Protein AF-0000000078821764 (afdb_homodimer)

pLDDT: mean 79.1, std 21.76, range [36.38, 98.69]

Solvent-accessible surface area (backbone atoms only — not comparable to full-atom values): 13252 Å² total; per-residue (Å²): 125,84,76,66,59,74,33,44,61,39,59,23,88,48,55,57,40,77,57,21,15,41,28,27,53,43,97,86,67,30,53,33,34,37,25,77,66,83,46,65,43,63,42,72,41,52,96,39,70,66,25,41,53,32,28,34,68,62,36,53,68,40,46,59,53,66,45,76,73,71,68,68,68,74,76,75,77,75,77,71,79,74,80,78,78,75,80,75,81,78,79,81,77,74,79,78,78,79,76,80,76,78,78,76,84,122,123,83,77,67,60,74,33,46,63,37,60,21,88,48,55,60,42,77,58,21,15,42,27,28,51,44,98,86,67,31,53,31,34,37,26,77,67,83,48,64,45,62,44,70,41,52,96,40,70,68,25,41,54,32,29,33,68,61,36,53,67,41,47,59,52,67,45,77,72,70,68,67,68,75,76,74,77,75,75,72,80,73,79,79,79,73,79,75,80,76,79,80,77,76,79,81,80,82,78,82,80,82,80,81,83,128

Sequence (212 aa):
MSEKSILGHINCPYCGTANGMRITSDKNGAPFGFCEASCDGQLRVGGKARRVDAFLKQYPHIAQAMQPKQEKPPVTVTATPVPENKPAPIPETKPAQKKAGFSLEFMSEKSILGHINCPYCGTANGMRITSDKNGAPFGFCEASCDGQLRVGGKARRVDAFLKQYPHIAQAMQPKQEKPPVTVTATPVPENKPAPIPETKPAQKKAGFSLEF

Secondary structure (DSSP, 8-state):
-----EEEEE--TTT--TT-EEEEE-TTS-EEEEETTTT--EEE-TT-HHHHHHHHHH-HHHHHHHS-------------------PPP-----------------/-------EEE--TTT--TT-EEEEE-TTS-EEEEETTTT--EEE-TT-HHHHHHHHHH-HHHHHHHS-------------------PPP-----------------

Organism: Methylobacillus flagellatus (strain ATCC 51484 / DSM 6875 / VKM B-1610 / KT) (NCBI:txid265072)

Nearest PDB structures (foldseek):
  2x5c-assembly2_B  TM=3.579E-01  e=8.920E-02  Pyrobaculum spherical virus
  6z1p-assembly1_Ay  TM=4.091E-01  e=2.531E+00  Tetrahymena thermophila SB210
  8bbf-assembly1_A  TM=3.720E-01  e=7.231E+00  Homo sapiens
  2x5c-assembly2_B  TM=3.576E-01  e=6.510E-02  Pyrobaculum spherical virus
  6z1p-assembly1_Ay  TM=4.088E-01  e=2.104E+00  Tetrahymena thermophila SB210

Radius of gyration: 49.61 Å; Cα contacts (8 Å, |Δi|>4): 277; chains: 2; bounding box: 67×211×101 Å

Foldseek 3Di:
DPPFDFLFFQQDPPPRRGSQWTWGADPVRAIKIAGPHPDRDIDDQDDDPVSSVVVCVVPVSSVVSSDPPPPPPPPPPPPDDDPPPDPDPDPPDPPDDPPDPPPPDD/DPPFDFLFFQQDPPPRRGSQWTWGADPVRAIKIAGPHPDRDIDDQDDDPVSSVVVCVVPVSSVVSSDPPPPPPPPPPPPDDDPPPDPDPDPDPPDDDPPDDDPPDD

Structure (mmCIF, N/CA/C/O backbone):
data_AF-0000000078821764-model_v1
#
loop_
_entity.id
_entity.type
_entity.pdbx_description
1 polymer 'Uncharacterized protein'
#
loop_
_atom_site.group_PDB
_atom_site.id
_atom_site.type_symbol
_atom_site.label_atom_id
_atom_site.label_alt_id
_atom_site.label_comp_id
_atom_site.label_asym_id
_atom_site.label_entity_id
_atom_site.label_seq_id
_atom_site.pdbx_PDB_ins_code
_atom_site.Cartn_x
_atom_site.Cartn_y
_atom_site.Cartn_z
_atom_site.occupancy
_atom_site.B_iso_or_equiv
_atom_site.auth_seq_id
_atom_site.auth_comp_id
_atom_site.auth_asym_id
_atom_site.auth_atom_id
_atom_site.pdbx_PDB_model_num
ATOM 1 N N . MET A 1 1 ? -7.457 -13.922 -22.531 1 36.38 1 MET A N 1
ATOM 2 C CA . MET A 1 1 ? -6.867 -13.055 -21.516 1 36.38 1 MET A CA 1
ATOM 3 C C . MET A 1 1 ? -6.16 -13.883 -20.438 1 36.38 1 MET A C 1
ATOM 5 O O . MET A 1 1 ? -6.738 -14.812 -19.891 1 36.38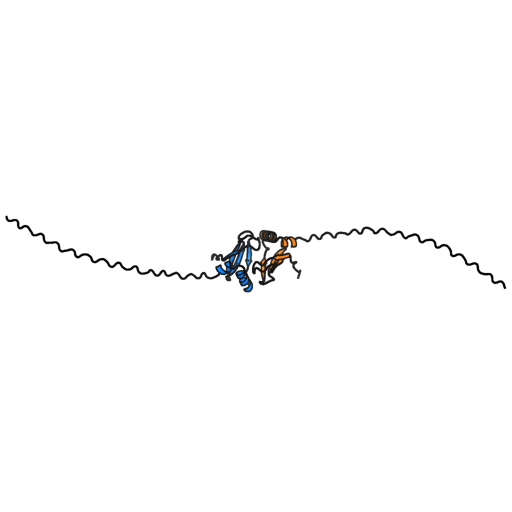 1 MET A O 1
ATOM 9 N N . SER A 1 2 ? -4.945 -14.305 -20.609 1 41.59 2 SER A N 1
ATOM 10 C CA . SER A 1 2 ? -4.25 -15.203 -19.703 1 41.59 2 SER A CA 1
ATOM 11 C C . SER A 1 2 ? -4.598 -14.891 -18.25 1 41.59 2 SER A C 1
ATOM 13 O O . SER A 1 2 ? -4.469 -13.75 -17.797 1 41.59 2 SER A O 1
ATOM 15 N N . GLU A 1 3 ? -5.621 -15.492 -17.656 1 52.53 3 GLU A N 1
ATOM 16 C CA . GLU A 1 3 ? -6.078 -15.383 -16.281 1 52.53 3 GLU A CA 1
ATOM 17 C C . GLU A 1 3 ? -4.902 -15.242 -15.32 1 52.53 3 GLU A C 1
ATOM 19 O O . GLU A 1 3 ? -4.023 -16.109 -15.273 1 52.53 3 GLU A O 1
ATOM 24 N N . LYS A 1 4 ? -4.336 -14 -15.195 1 65.69 4 LYS A N 1
ATOM 25 C CA . LYS A 1 4 ? -3.215 -13.812 -14.289 1 65.69 4 LYS A CA 1
ATOM 26 C C . LYS A 1 4 ? -3.422 -14.586 -12.992 1 65.69 4 LYS A C 1
ATOM 28 O O . LYS A 1 4 ? -4.488 -14.508 -12.375 1 65.69 4 LYS A O 1
ATOM 33 N N . SER A 1 5 ? -2.695 -15.656 -12.75 1 86.12 5 SER A N 1
ATOM 34 C CA . SER A 1 5 ? -2.773 -16.469 -11.547 1 86.12 5 SER A CA 1
ATOM 35 C C . SER A 1 5 ? -2.697 -15.625 -10.281 1 86.12 5 SER A C 1
ATOM 37 O O . SER A 1 5 ? -1.841 -14.742 -10.172 1 86.12 5 SER A O 1
ATOM 39 N N . ILE A 1 6 ? -3.752 -15.828 -9.469 1 94.38 6 ILE A N 1
ATOM 40 C CA . ILE A 1 6 ? -3.795 -15.156 -8.18 1 94.38 6 ILE A CA 1
ATOM 41 C C . ILE A 1 6 ? -2.73 -15.742 -7.25 1 94.38 6 ILE A C 1
ATOM 43 O O . ILE A 1 6 ? -2.686 -16.953 -7.039 1 94.38 6 ILE A O 1
ATOM 47 N N . LEU A 1 7 ? -1.891 -14.867 -6.781 1 96.81 7 LEU A N 1
ATOM 48 C CA . LEU A 1 7 ? -0.81 -15.266 -5.887 1 96.81 7 LEU A CA 1
ATOM 49 C C . LEU A 1 7 ? -1.274 -15.258 -4.434 1 96.81 7 LEU A C 1
ATOM 51 O O . LEU A 1 7 ? -0.658 -15.891 -3.576 1 96.81 7 LEU A O 1
ATOM 55 N N . GLY A 1 8 ? -2.348 -14.523 -4.098 1 97.56 8 GLY A N 1
ATOM 56 C CA . GLY A 1 8 ? -2.877 -14.398 -2.752 1 97.56 8 GLY A CA 1
ATOM 57 C C . GLY A 1 8 ? -3.533 -13.055 -2.494 1 97.56 8 GLY A C 1
ATOM 58 O O . GLY A 1 8 ? -3.84 -12.312 -3.436 1 97.56 8 GLY A O 1
ATOM 59 N N . HIS A 1 9 ? -3.838 -12.875 -1.2 1 98.31 9 HIS A N 1
ATOM 60 C CA . HIS A 1 9 ? -4.465 -11.625 -0.769 1 98.31 9 HIS A CA 1
ATOM 61 C C . HIS A 1 9 ? -3.725 -11.023 0.417 1 98.31 9 HIS A C 1
ATOM 63 O O . HIS A 1 9 ? -3.117 -11.742 1.212 1 98.31 9 HIS A O 1
ATOM 69 N N . ILE A 1 10 ? -3.777 -9.742 0.466 1 98.38 10 ILE A N 1
ATOM 70 C CA . ILE A 1 10 ? -3.295 -9.023 1.642 1 98.38 10 ILE A CA 1
ATOM 71 C C . ILE A 1 10 ? -4.344 -8.008 2.092 1 98.38 10 ILE A C 1
ATOM 73 O O . ILE A 1 10 ? -5.309 -7.738 1.368 1 98.38 10 ILE A O 1
ATOM 77 N N . ASN A 1 11 ? -4.168 -7.531 3.289 1 98.25 11 ASN A N 1
ATOM 78 C CA . ASN A 1 11 ? -4.992 -6.398 3.697 1 98.25 11 ASN A CA 1
ATOM 79 C C . ASN A 1 11 ? -4.742 -5.18 2.814 1 98.25 11 ASN A C 1
ATOM 81 O O . ASN A 1 11 ? -3.598 -4.875 2.475 1 98.25 11 ASN A O 1
ATOM 85 N N . CYS A 1 12 ? -5.785 -4.504 2.436 1 98.69 12 CYS A N 1
ATOM 86 C CA . CYS A 1 12 ? -5.633 -3.346 1.565 1 98.69 12 CYS A CA 1
ATOM 87 C C . CYS A 1 12 ? -5.02 -2.174 2.32 1 98.69 12 CYS A C 1
ATOM 89 O O . CYS A 1 12 ? -5.598 -1.686 3.295 1 98.69 12 CYS A O 1
ATOM 91 N N . PRO A 1 13 ? -3.91 -1.688 1.854 1 98.19 13 PRO A N 1
ATOM 92 C CA . PRO A 1 13 ? -3.273 -0.59 2.584 1 98.19 13 PRO A CA 1
ATOM 93 C C . PRO A 1 13 ? -3.992 0.743 2.391 1 98.19 13 PRO A C 1
ATOM 95 O O . PRO A 1 13 ? -3.682 1.722 3.074 1 98.19 13 PRO A O 1
ATOM 98 N N . TYR A 1 14 ? -4.957 0.804 1.493 1 98.19 14 TYR A N 1
ATOM 99 C CA . TYR A 1 14 ? -5.711 2.027 1.236 1 98.19 14 TYR A CA 1
ATOM 100 C C . TYR A 1 14 ? -6.93 2.117 2.145 1 98.19 14 TYR A C 1
ATOM 102 O O . TYR A 1 14 ? -7.109 3.107 2.859 1 98.19 14 TYR A O 1
ATOM 110 N N . CYS A 1 15 ? -7.723 1.039 2.176 1 98 15 CYS A N 1
ATOM 111 C CA . CYS A 1 15 ? -9.016 1.133 2.834 1 98 15 CYS A CA 1
ATOM 112 C C . CYS A 1 15 ? -9.062 0.256 4.082 1 98 15 CYS A C 1
ATOM 114 O O . CYS A 1 15 ? -10.039 0.292 4.836 1 98 15 CYS A O 1
ATOM 116 N N . GLY A 1 16 ? -8.047 -0.543 4.289 1 97.44 16 GLY A N 1
ATOM 117 C CA . GLY A 1 16 ? -7.957 -1.31 5.523 1 97.44 16 GLY A CA 1
ATOM 118 C C . GLY A 1 16 ? -8.727 -2.613 5.477 1 97.44 16 GLY A C 1
ATOM 119 O O . GLY A 1 16 ? -8.688 -3.398 6.426 1 97.44 16 GLY A O 1
ATOM 120 N N . THR A 1 17 ? -9.438 -2.938 4.348 1 97.75 17 THR A N 1
ATOM 121 C CA . THR A 1 17 ? -10.227 -4.16 4.266 1 97.75 17 THR A CA 1
ATOM 122 C C . THR A 1 17 ? -9.328 -5.391 4.34 1 97.75 17 THR A C 1
ATOM 124 O O . THR A 1 17 ? -8.367 -5.512 3.58 1 97.75 17 THR A O 1
ATOM 127 N N . ALA A 1 18 ? -9.703 -6.309 5.238 1 97.62 18 ALA A N 1
ATOM 128 C CA . ALA A 1 18 ? -8.969 -7.559 5.398 1 97.62 18 ALA A CA 1
ATOM 129 C C . ALA A 1 18 ? -9.047 -8.406 4.133 1 97.62 18 ALA A C 1
ATOM 131 O O . ALA A 1 18 ? -10.133 -8.617 3.586 1 97.62 18 ALA A O 1
ATOM 132 N N . ASN A 1 19 ? -7.844 -8.789 3.658 1 97.69 19 ASN A N 1
ATOM 133 C CA . ASN A 1 19 ? -7.727 -9.617 2.461 1 97.69 19 ASN A CA 1
ATOM 134 C C . ASN A 1 19 ? -8.438 -8.977 1.271 1 97.69 19 ASN A C 1
ATOM 136 O O . ASN A 1 19 ? -8.898 -9.688 0.371 1 97.69 19 ASN A O 1
ATOM 140 N N . GLY A 1 20 ? -8.5 -7.699 1.263 1 98 20 GLY A N 1
ATOM 141 C CA . GLY A 1 20 ? -9.242 -6.992 0.234 1 98 20 GLY A CA 1
ATOM 142 C C . GLY A 1 20 ? -8.453 -6.773 -1.039 1 98 20 GLY A C 1
ATOM 143 O O . GLY A 1 20 ? -9.023 -6.488 -2.094 1 98 20 GLY A O 1
ATOM 144 N N . MET A 1 21 ? -7.113 -6.887 -0.963 1 98.38 21 MET A N 1
ATOM 145 C CA . MET A 1 21 ? -6.254 -6.664 -2.125 1 98.38 21 MET A CA 1
ATOM 146 C C . MET A 1 21 ? -5.77 -7.984 -2.707 1 98.38 21 MET A C 1
ATOM 148 O O . MET A 1 21 ? -5.09 -8.758 -2.029 1 98.38 21 MET A O 1
ATOM 152 N N . ARG A 1 22 ? -6.145 -8.18 -3.943 1 98.38 22 ARG A N 1
ATOM 153 C CA . ARG A 1 22 ? -5.664 -9.336 -4.691 1 98.38 22 ARG A CA 1
ATOM 154 C C . ARG A 1 22 ? -4.27 -9.086 -5.254 1 98.38 22 ARG A C 1
ATOM 156 O O . ARG A 1 22 ? -4 -8.016 -5.809 1 98.38 22 ARG A O 1
ATOM 163 N N . ILE A 1 23 ? -3.389 -10.07 -5.016 1 98.44 23 ILE A N 1
ATOM 164 C CA . ILE A 1 23 ? -2.037 -9.984 -5.559 1 98.44 23 ILE A CA 1
ATOM 165 C C . ILE A 1 23 ? -1.901 -10.914 -6.762 1 98.44 23 ILE A C 1
ATOM 167 O O . ILE A 1 23 ? -2.236 -12.102 -6.676 1 98.44 23 ILE A O 1
ATOM 171 N N . THR A 1 24 ? -1.493 -10.391 -7.859 1 97.69 24 THR A N 1
ATOM 172 C CA . THR A 1 24 ? -1.154 -11.141 -9.062 1 97.69 24 THR A CA 1
ATOM 173 C C . THR A 1 24 ? 0.261 -10.805 -9.523 1 97.69 24 THR A C 1
ATOM 175 O O . THR A 1 24 ? 0.97 -10.039 -8.875 1 97.69 24 THR A O 1
ATOM 178 N N . SER A 1 25 ? 0.68 -11.406 -10.656 1 96.06 25 SER A N 1
ATOM 179 C CA . SER A 1 25 ? 1.938 -11.039 -11.289 1 96.06 25 SER A CA 1
ATOM 180 C C . SER A 1 25 ? 1.716 -10.016 -12.398 1 96.06 25 SER A C 1
ATOM 182 O O . SER A 1 25 ? 0.772 -10.133 -13.188 1 96.06 25 SER A O 1
ATOM 184 N N . ASP A 1 26 ? 2.57 -9.047 -12.438 1 94.19 26 ASP A N 1
ATOM 185 C CA . ASP A 1 26 ? 2.516 -8.133 -13.578 1 94.19 26 ASP A CA 1
ATOM 186 C C . ASP A 1 26 ? 3.244 -8.719 -14.781 1 94.19 26 ASP A C 1
ATOM 188 O O . ASP A 1 26 ? 3.635 -9.891 -14.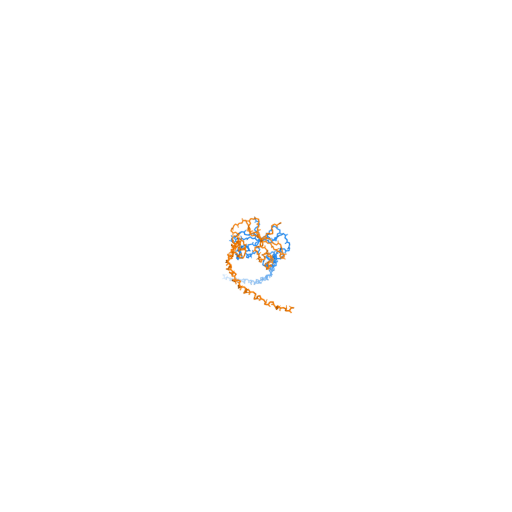766 1 94.19 26 ASP A O 1
ATOM 192 N N . LYS A 1 27 ? 3.365 -8.016 -15.805 1 92.44 27 LYS A N 1
ATOM 193 C CA . LYS A 1 27 ? 3.936 -8.508 -17.062 1 92.44 27 LYS A CA 1
ATOM 194 C C . LYS A 1 27 ? 5.395 -8.914 -16.875 1 92.44 27 LYS A C 1
ATOM 196 O O . LYS A 1 27 ? 5.918 -9.719 -17.641 1 92.44 27 LYS A O 1
ATOM 201 N N . ASN A 1 28 ? 6.062 -8.297 -15.883 1 92.81 28 ASN A N 1
ATOM 202 C CA . ASN A 1 28 ? 7.469 -8.578 -15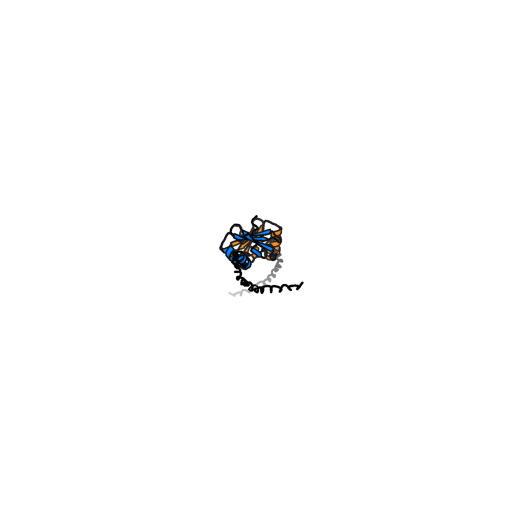.633 1 92.81 28 ASN A CA 1
ATOM 203 C C . ASN A 1 28 ? 7.648 -9.672 -14.578 1 92.81 28 ASN A C 1
ATOM 205 O O . ASN A 1 28 ? 8.766 -9.961 -14.164 1 92.81 28 ASN A O 1
ATOM 209 N N . GLY A 1 29 ? 6.531 -10.219 -14.016 1 92.81 29 GLY A N 1
ATOM 210 C CA . GLY A 1 29 ? 6.594 -11.273 -13.023 1 92.81 29 GLY A CA 1
ATOM 211 C C . GLY A 1 29 ? 6.617 -10.758 -11.602 1 92.81 29 GLY A C 1
ATOM 212 O O . GLY A 1 29 ? 6.699 -11.539 -10.648 1 92.81 29 GLY A O 1
ATOM 213 N N . ALA A 1 30 ? 6.547 -9.453 -11.523 1 96.38 30 ALA A N 1
ATOM 214 C CA . ALA A 1 30 ? 6.562 -8.859 -10.188 1 96.38 30 ALA A CA 1
ATOM 215 C C . ALA A 1 30 ? 5.152 -8.805 -9.602 1 96.38 30 ALA A C 1
ATOM 217 O O . ALA A 1 30 ? 4.168 -8.75 -10.336 1 96.38 30 ALA A O 1
ATOM 218 N N . PRO A 1 31 ? 5.066 -8.789 -8.32 1 97.62 31 PRO A N 1
ATOM 219 C CA . PRO A 1 31 ? 3.738 -8.695 -7.707 1 97.62 31 PRO A CA 1
ATOM 220 C C . PRO A 1 31 ? 3.037 -7.375 -8.016 1 97.62 31 PRO A C 1
ATOM 222 O O . PRO A 1 31 ? 3.689 -6.332 -8.102 1 97.62 31 PRO A O 1
ATOM 225 N N . PHE A 1 32 ? 1.723 -7.457 -8.164 1 98.12 32 PHE A N 1
ATOM 226 C CA . PHE A 1 32 ? 0.831 -6.324 -8.391 1 98.12 32 PHE A CA 1
ATOM 227 C C . PHE A 1 32 ? -0.458 -6.484 -7.59 1 98.12 32 PHE A C 1
ATOM 229 O O . PHE A 1 32 ? -1.099 -7.535 -7.637 1 98.12 32 PHE A O 1
ATOM 236 N N . GLY A 1 33 ? -0.738 -5.441 -6.852 1 98.44 33 GLY A N 1
ATOM 237 C CA . GLY A 1 33 ? -1.939 -5.492 -6.031 1 98.44 33 GLY A CA 1
ATOM 238 C C . GLY A 1 33 ? -3.074 -4.652 -6.586 1 98.44 33 GLY A C 1
ATOM 239 O O . GLY A 1 33 ? -2.844 -3.562 -7.117 1 98.44 33 GLY A O 1
ATOM 240 N N . PHE A 1 34 ? -4.312 -5.23 -6.391 1 98.38 34 PHE A N 1
ATOM 241 C CA . PHE A 1 34 ? -5.531 -4.508 -6.738 1 98.38 34 PHE A CA 1
ATOM 242 C C . PHE A 1 34 ? -6.625 -4.766 -5.711 1 98.38 34 PHE A C 1
ATOM 244 O O . PHE A 1 34 ? -6.945 -5.918 -5.414 1 98.38 34 PHE A O 1
ATOM 251 N N . CYS A 1 35 ? -7.113 -3.689 -5.215 1 98.31 35 CYS A N 1
ATOM 252 C CA . CYS A 1 35 ? -8.188 -3.855 -4.246 1 98.31 35 CYS A CA 1
ATOM 253 C C . CYS A 1 35 ? -9.508 -4.16 -4.941 1 98.31 35 CYS A C 1
ATOM 255 O O . CYS A 1 35 ? -10.047 -3.316 -5.656 1 98.31 35 CYS A O 1
ATOM 257 N N . GLU A 1 36 ? -10.039 -5.246 -4.688 1 95.5 36 GLU A N 1
ATOM 258 C CA . GLU A 1 36 ? -11.305 -5.68 -5.27 1 95.5 36 GLU A CA 1
ATOM 259 C C . GLU A 1 36 ? -12.461 -5.449 -4.301 1 95.5 36 GLU A C 1
ATOM 261 O O . GLU A 1 36 ? -13.633 -5.562 -4.68 1 95.5 36 GLU A O 1
ATOM 266 N N . ALA A 1 37 ? -12.102 -5.051 -3.15 1 93.44 37 ALA A N 1
ATOM 267 C CA . ALA A 1 37 ? -13.102 -5 -2.09 1 93.44 37 ALA A CA 1
ATOM 268 C C . ALA A 1 37 ? -13.859 -3.676 -2.111 1 93.44 37 ALA A C 1
ATOM 270 O O . ALA A 1 37 ? -15.086 -3.654 -2.064 1 93.44 37 ALA A O 1
ATOM 271 N N . SER A 1 38 ? -13.086 -2.543 -2.166 1 92.81 38 SER A N 1
ATOM 272 C CA . SER A 1 38 ? -13.852 -1.343 -1.854 1 92.81 38 SER A CA 1
ATOM 273 C C . SER A 1 38 ? -13.32 -0.132 -2.611 1 92.81 38 SER A C 1
ATOM 275 O O . SER A 1 38 ? -14.078 0.776 -2.955 1 92.81 38 SER A O 1
ATOM 277 N N . CYS A 1 39 ? -11.984 -0.141 -2.945 1 97 39 CYS A N 1
ATOM 278 C CA . CYS A 1 39 ? -11.469 1.195 -3.232 1 97 39 CYS A CA 1
ATOM 279 C C . CYS A 1 39 ? -10.672 1.208 -4.531 1 97 39 CYS A C 1
ATOM 281 O O . CYS A 1 39 ? -10.141 2.244 -4.926 1 97 39 CYS A O 1
ATOM 283 N N . ASP A 1 40 ? -10.461 0.149 -5.16 1 96.38 40 ASP A N 1
ATOM 284 C CA . ASP A 1 40 ? -9.781 0.006 -6.445 1 96.38 40 ASP A CA 1
ATOM 285 C C . ASP A 1 40 ? -8.32 0.427 -6.348 1 96.38 40 ASP A C 1
ATOM 287 O O . ASP A 1 40 ? -7.719 0.845 -7.34 1 96.38 40 ASP A O 1
ATOM 291 N N . GLY A 1 41 ? -7.789 0.463 -5.152 1 97.62 41 GLY A N 1
ATOM 292 C CA . GLY A 1 41 ? -6.383 0.803 -5 1 97.62 41 GLY A CA 1
ATOM 293 C C . GLY A 1 41 ? -5.457 -0.149 -5.734 1 97.62 41 GLY A C 1
ATOM 294 O O . GLY A 1 41 ? -5.738 -1.345 -5.832 1 97.62 41 GLY A O 1
ATOM 295 N N . GLN A 1 42 ? -4.344 0.459 -6.246 1 98 42 GLN A N 1
ATOM 296 C CA . GLN A 1 42 ? -3.332 -0.333 -6.938 1 98 42 GLN A CA 1
ATOM 297 C C . GLN A 1 42 ? -1.988 -0.252 -6.219 1 98 42 GLN A C 1
ATOM 299 O O . GLN A 1 42 ? -1.546 0.833 -5.836 1 98 42 GLN A O 1
ATOM 304 N N . LEU A 1 43 ? -1.354 -1.4 -5.988 1 98.25 43 LEU A N 1
ATOM 305 C CA . LEU A 1 43 ? -0.03 -1.511 -5.387 1 98.25 43 LEU A CA 1
ATOM 306 C C . LEU A 1 43 ? 0.983 -2.045 -6.395 1 98.25 43 LEU A C 1
ATOM 308 O O . LEU A 1 43 ? 1.044 -3.254 -6.637 1 98.25 43 LEU A O 1
ATOM 312 N N . ARG A 1 44 ? 1.768 -1.14 -6.934 1 97.69 44 ARG A N 1
ATOM 313 C CA . ARG A 1 44 ? 2.812 -1.518 -7.879 1 97.69 44 ARG A CA 1
ATOM 314 C C . ARG A 1 44 ? 4.113 -1.842 -7.156 1 97.69 44 ARG A C 1
ATOM 316 O O . ARG A 1 44 ? 4.789 -0.944 -6.648 1 97.69 44 ARG A O 1
ATOM 323 N N . VAL A 1 45 ? 4.406 -3.055 -7.172 1 98.19 45 VAL A N 1
ATOM 324 C CA . VAL A 1 45 ? 5.535 -3.52 -6.375 1 98.19 45 VAL A CA 1
ATOM 325 C C . VAL A 1 45 ? 6.797 -3.551 -7.238 1 98.19 45 VAL A C 1
ATOM 327 O O . VAL A 1 45 ? 7.887 -3.227 -6.762 1 98.19 45 VAL A O 1
ATOM 330 N N . GLY A 1 46 ? 6.602 -3.762 -8.477 1 96.75 46 GLY A N 1
ATOM 331 C CA . GLY A 1 46 ? 7.715 -3.918 -9.398 1 96.75 46 GLY A CA 1
ATOM 332 C C . GLY A 1 46 ? 8.492 -2.635 -9.609 1 96.75 46 GLY A C 1
ATOM 333 O O . GLY A 1 46 ? 8.172 -1.599 -9.023 1 96.75 46 GLY A O 1
ATOM 334 N N . GLY A 1 47 ? 9.656 -2.773 -10.422 1 94.44 47 GLY A N 1
ATOM 335 C CA . GLY A 1 47 ? 10.477 -1.625 -10.773 1 94.44 47 GLY A CA 1
ATOM 336 C C . GLY A 1 47 ? 11.789 -1.575 -10.023 1 94.44 47 GLY A C 1
ATOM 337 O O . GLY A 1 47 ? 12.781 -1.054 -10.539 1 94.44 47 GLY A O 1
ATOM 338 N N . LYS A 1 48 ? 11.773 -2.059 -8.836 1 95.75 48 LYS A N 1
ATOM 339 C CA . LYS A 1 48 ? 13 -2.143 -8.047 1 95.75 48 LYS A CA 1
ATOM 340 C C . LYS A 1 48 ? 13.141 -3.512 -7.391 1 95.75 48 LYS A C 1
ATOM 342 O O . LYS A 1 48 ? 12.281 -3.918 -6.605 1 95.75 48 LYS A O 1
ATOM 347 N N . ALA A 1 49 ? 14.242 -4.141 -7.637 1 95.56 49 ALA A N 1
ATOM 348 C CA . ALA A 1 49 ? 14.453 -5.496 -7.137 1 95.56 49 ALA A CA 1
ATOM 349 C C . ALA A 1 49 ? 14.375 -5.535 -5.613 1 95.56 49 ALA A C 1
ATOM 351 O O . ALA A 1 49 ? 13.773 -6.445 -5.039 1 95.56 49 ALA A O 1
ATOM 352 N N . ARG A 1 50 ? 14.977 -4.5 -5.027 1 96.38 50 ARG A N 1
ATOM 353 C CA . ARG A 1 50 ? 14.992 -4.465 -3.568 1 96.38 50 ARG A CA 1
ATOM 354 C C . ARG A 1 50 ? 13.57 -4.375 -3.01 1 96.38 50 ARG A C 1
ATOM 356 O O . ARG A 1 50 ? 13.281 -4.93 -1.947 1 96.38 50 ARG A O 1
ATOM 363 N N . ARG A 1 51 ? 12.703 -3.707 -3.625 1 97.81 51 ARG A N 1
ATOM 364 C CA . ARG A 1 51 ? 11.312 -3.578 -3.199 1 97.81 51 ARG A CA 1
ATOM 365 C C . ARG A 1 51 ? 10.555 -4.891 -3.381 1 97.81 51 ARG A C 1
ATOM 367 O O . ARG A 1 51 ? 9.797 -5.305 -2.504 1 97.81 51 ARG A O 1
ATOM 374 N N . VAL A 1 52 ? 10.797 -5.531 -4.496 1 97.94 52 VAL A N 1
ATOM 375 C CA . VAL A 1 52 ? 10.164 -6.824 -4.746 1 97.94 52 VAL A CA 1
ATOM 376 C C . VAL A 1 52 ? 10.602 -7.824 -3.678 1 97.94 52 VAL A C 1
ATOM 378 O O . VAL A 1 52 ? 9.766 -8.508 -3.078 1 97.94 52 VAL A O 1
ATOM 381 N N . ASP A 1 53 ? 11.883 -7.816 -3.387 1 97.38 53 ASP A N 1
ATOM 382 C CA . ASP A 1 53 ? 12.422 -8.727 -2.379 1 97.38 53 ASP A CA 1
ATOM 383 C C . ASP A 1 53 ? 11.812 -8.445 -1.007 1 97.38 53 ASP A C 1
ATOM 385 O O . ASP A 1 53 ? 11.398 -9.375 -0.307 1 97.38 53 ASP A O 1
ATOM 389 N N . ALA A 1 54 ? 11.758 -7.281 -0.659 1 98.19 54 ALA A N 1
ATOM 390 C CA . ALA A 1 54 ? 11.219 -6.883 0.637 1 98.19 54 ALA A CA 1
ATOM 391 C C . ALA A 1 54 ? 9.734 -7.238 0.743 1 98.19 54 ALA A C 1
ATOM 393 O O . ALA A 1 54 ? 9.273 -7.695 1.791 1 98.19 54 ALA A O 1
ATOM 394 N N . PHE A 1 55 ? 9.039 -7.043 -0.355 1 98.62 55 PHE A N 1
ATOM 395 C CA . PHE A 1 55 ? 7.617 -7.375 -0.395 1 98.62 55 PHE A CA 1
ATOM 396 C C . PHE A 1 55 ? 7.402 -8.867 -0.167 1 98.62 55 PHE A C 1
ATOM 398 O O . PHE A 1 55 ? 6.555 -9.258 0.636 1 98.62 55 PHE A O 1
ATOM 405 N N . LEU A 1 56 ? 8.141 -9.641 -0.791 1 98.25 56 LEU A N 1
ATOM 406 C CA . LEU A 1 56 ? 8 -11.086 -0.683 1 98.25 56 LEU A CA 1
ATOM 407 C C . LEU A 1 56 ? 8.445 -11.578 0.694 1 98.25 56 LEU A C 1
ATOM 409 O O . LEU A 1 56 ? 7.914 -12.57 1.204 1 98.25 56 LEU A O 1
ATOM 413 N N . LYS A 1 57 ? 9.375 -10.883 1.329 1 98.06 57 LYS A N 1
ATOM 414 C CA . LYS A 1 57 ? 9.758 -11.195 2.703 1 98.06 57 LYS A CA 1
ATOM 415 C C . LYS A 1 57 ? 8.625 -10.859 3.674 1 98.06 57 LYS A C 1
ATOM 417 O O . LYS A 1 57 ? 8.391 -11.586 4.637 1 98.06 57 LYS A O 1
ATOM 422 N N . GLN A 1 58 ? 7.934 -9.812 3.395 1 97.81 58 GLN A N 1
ATOM 423 C CA . GLN A 1 58 ? 6.828 -9.375 4.238 1 97.81 58 GLN A CA 1
ATOM 424 C C . GLN A 1 58 ? 5.625 -10.305 4.094 1 97.81 58 GLN A C 1
ATOM 426 O O . GLN A 1 58 ? 4.859 -10.492 5.043 1 97.81 58 GLN A O 1
ATOM 431 N N . TYR A 1 59 ? 5.449 -10.805 2.914 1 98.12 59 TYR A N 1
ATOM 432 C CA . TYR A 1 59 ? 4.293 -11.641 2.607 1 98.12 59 TYR A CA 1
ATOM 433 C C . TYR A 1 59 ? 4.734 -13.008 2.096 1 98.12 59 TYR A C 1
ATOM 435 O O . TYR A 1 59 ? 4.598 -13.305 0.907 1 98.12 59 TYR A O 1
ATOM 443 N N . PRO A 1 60 ? 5.125 -13.898 2.99 1 97.75 60 PRO A N 1
ATOM 444 C CA . PRO A 1 60 ? 5.707 -15.18 2.576 1 97.75 60 PRO A CA 1
ATOM 445 C C . PRO A 1 60 ? 4.723 -16.047 1.789 1 97.75 60 PRO A C 1
ATOM 447 O O . PRO A 1 60 ? 5.137 -16.844 0.939 1 97.75 60 PRO A O 1
ATOM 450 N N . HIS A 1 61 ? 3.396 -15.875 2.07 1 97.25 61 HIS A N 1
ATOM 451 C CA . HIS A 1 61 ? 2.422 -16.688 1.346 1 97.25 61 HIS A CA 1
ATOM 452 C C . HIS A 1 61 ? 2.375 -16.297 -0.129 1 97.25 61 HIS A C 1
ATOM 454 O O . HIS A 1 61 ? 2.066 -17.125 -0.983 1 97.25 61 HIS A O 1
ATOM 460 N N . ILE A 1 62 ? 2.713 -15.086 -0.506 1 97.62 62 ILE A N 1
ATOM 461 C CA . ILE A 1 62 ? 2.809 -14.656 -1.896 1 97.62 62 ILE A CA 1
ATOM 462 C C . ILE A 1 62 ? 4.066 -15.25 -2.533 1 97.62 62 ILE A C 1
ATOM 464 O O . ILE A 1 62 ? 4.023 -15.734 -3.668 1 97.62 62 ILE A O 1
ATOM 468 N N . ALA A 1 63 ? 5.191 -15.203 -1.802 1 97.06 63 ALA A N 1
ATOM 469 C CA . ALA A 1 63 ? 6.453 -15.766 -2.283 1 97.06 63 ALA A CA 1
ATOM 470 C C . ALA A 1 63 ? 6.297 -17.234 -2.637 1 97.06 63 ALA A C 1
ATOM 472 O O . ALA A 1 63 ? 6.793 -17.688 -3.67 1 97.06 63 ALA A O 1
ATOM 473 N N . GLN A 1 64 ? 5.586 -17.938 -1.777 1 95.25 64 GLN A N 1
ATOM 474 C CA . GLN A 1 64 ? 5.363 -19.359 -1.974 1 95.25 64 GLN A CA 1
ATOM 475 C C . GLN A 1 64 ? 4.547 -19.625 -3.236 1 95.25 64 GLN A C 1
ATOM 477 O O . GLN A 1 64 ? 4.84 -20.562 -3.99 1 95.25 64 GLN A O 1
ATOM 482 N N . ALA A 1 65 ? 3.605 -18.781 -3.494 1 94.56 65 ALA A N 1
ATOM 483 C CA . ALA A 1 65 ? 2.723 -18.953 -4.645 1 94.56 65 ALA A CA 1
ATOM 484 C C . ALA A 1 65 ? 3.461 -18.656 -5.949 1 94.56 65 ALA A C 1
ATOM 486 O O . ALA A 1 65 ? 3.041 -19.109 -7.02 1 94.56 65 ALA A O 1
ATOM 487 N N . MET A 1 66 ? 4.48 -17.938 -5.883 1 93 66 MET A N 1
ATOM 488 C CA . MET A 1 66 ? 5.227 -17.547 -7.074 1 93 66 MET A CA 1
ATOM 489 C C . MET A 1 66 ? 6.199 -18.656 -7.484 1 93 66 MET A C 1
ATOM 491 O O . MET A 1 66 ? 6.715 -18.641 -8.602 1 93 66 MET A O 1
ATOM 495 N N . GLN A 1 67 ? 6.535 -19.531 -6.664 1 88 67 GLN A N 1
ATOM 496 C CA . GLN A 1 67 ? 7.445 -20.625 -6.98 1 88 67 GLN A CA 1
ATOM 497 C C . GLN A 1 67 ? 6.785 -21.641 -7.914 1 88 67 GLN A C 1
ATOM 499 O O . GLN A 1 67 ? 5.586 -21.906 -7.816 1 88 67 GLN A O 1
ATOM 504 N N . PRO A 1 68 ? 7.574 -21.953 -9 1 75.88 68 PRO A N 1
ATOM 505 C CA . PRO A 1 68 ? 7.016 -22.984 -9.867 1 75.88 68 PRO A CA 1
ATOM 506 C C . PRO A 1 68 ? 6.535 -24.219 -9.094 1 75.88 68 PRO A C 1
ATOM 508 O O . PRO A 1 68 ? 7.188 -24.641 -8.141 1 75.88 68 PRO A O 1
ATOM 511 N N . LYS A 1 69 ? 5.309 -24.453 -9.148 1 63.59 69 LYS A N 1
ATOM 512 C CA . LYS A 1 69 ? 4.832 -25.688 -8.547 1 63.59 69 LYS A CA 1
ATOM 513 C C . LYS A 1 69 ? 5.617 -26.891 -9.062 1 63.59 69 LYS A C 1
ATOM 515 O O . LYS A 1 69 ? 5.734 -27.094 -10.273 1 63.59 69 LYS A O 1
ATOM 520 N N . GLN A 1 70 ? 6.691 -27.172 -8.422 1 54.81 70 GLN A N 1
ATOM 521 C CA . GLN A 1 70 ? 7.293 -28.422 -8.844 1 54.81 70 GLN A CA 1
ATOM 522 C C . GLN A 1 70 ? 6.223 -29.469 -9.172 1 54.81 70 GLN A C 1
ATOM 524 O O . GLN A 1 70 ? 5.379 -29.781 -8.328 1 54.81 70 GLN A O 1
ATOM 529 N N . GLU A 1 71 ? 5.824 -29.438 -10.32 1 55.16 71 GLU A N 1
ATOM 530 C CA . GLU A 1 71 ? 5.047 -30.594 -10.719 1 55.16 71 GLU A CA 1
ATOM 531 C C . GLU A 1 71 ? 5.586 -31.875 -10.062 1 55.16 71 GLU A C 1
ATOM 533 O O . GLU A 1 71 ? 6.773 -32.188 -10.18 1 55.16 71 GLU A O 1
ATOM 538 N N . LYS A 1 72 ? 5.074 -32.156 -8.891 1 55.5 72 LYS A N 1
ATOM 539 C CA . LYS A 1 72 ? 5.469 -33.5 -8.445 1 55.5 72 LYS A CA 1
ATOM 540 C C . LYS A 1 72 ? 5.559 -34.469 -9.617 1 55.5 72 LYS A C 1
ATOM 542 O O . LYS A 1 72 ? 4.645 -34.531 -10.445 1 55.5 72 LYS A O 1
ATOM 547 N N . PRO A 1 73 ? 6.734 -34.812 -9.945 1 59.62 73 PRO A N 1
ATOM 548 C CA . PRO A 1 73 ? 6.754 -35.844 -10.992 1 59.62 73 PRO A CA 1
ATOM 549 C C . PRO A 1 73 ? 5.586 -36.812 -10.883 1 59.62 73 PRO A C 1
ATOM 551 O O . PRO A 1 73 ? 5.141 -37.125 -9.781 1 59.62 73 PRO A O 1
ATOM 554 N N . PRO A 1 74 ? 4.926 -36.938 -11.898 1 57.28 74 PRO A N 1
ATOM 555 C CA . PRO A 1 74 ? 3.883 -37.969 -11.82 1 57.28 74 PRO A CA 1
ATOM 556 C C . PRO A 1 74 ? 4.363 -39.25 -11.141 1 57.28 74 PRO A C 1
ATOM 558 O O . PRO A 1 74 ? 5.457 -39.75 -11.445 1 57.28 74 PRO A O 1
ATOM 561 N N . VAL A 1 75 ? 3.947 -39.5 -9.992 1 56.41 75 VAL A N 1
ATOM 562 C CA . VAL A 1 75 ? 4.234 -40.812 -9.445 1 56.41 75 VAL A CA 1
ATOM 563 C C . VAL A 1 75 ? 3.928 -41.875 -10.492 1 56.41 75 VAL A C 1
ATOM 565 O O . VAL A 1 75 ? 2.779 -42.031 -10.914 1 56.41 75 VAL A O 1
ATOM 568 N N . THR A 1 76 ? 4.848 -42.25 -11.297 1 57.25 76 THR A N 1
ATOM 569 C CA . THR A 1 76 ? 4.637 -43.438 -12.102 1 57.25 76 THR A CA 1
ATOM 570 C C . THR A 1 76 ? 4.188 -44.625 -11.219 1 57.25 76 THR A C 1
ATOM 572 O O . THR A 1 76 ? 4.938 -45.062 -10.352 1 57.25 76 THR A O 1
ATOM 575 N N . VAL A 1 77 ? 2.969 -44.781 -10.898 1 57.09 77 VAL A N 1
ATOM 576 C CA . VAL A 1 77 ? 2.51 -46.031 -10.289 1 57.09 77 VAL A CA 1
ATOM 577 C C . VAL A 1 77 ? 2.975 -47.219 -11.133 1 57.09 77 VAL A C 1
ATOM 579 O O . VAL A 1 77 ? 2.518 -47.375 -12.258 1 57.09 77 VAL A O 1
ATOM 582 N N . THR A 1 78 ? 4.18 -47.75 -10.891 1 58.72 78 THR A N 1
ATOM 583 C CA . THR A 1 78 ? 4.539 -49 -11.5 1 58.72 78 THR A CA 1
ATOM 584 C C . THR A 1 78 ? 3.506 -50.094 -11.172 1 58.72 78 THR A C 1
ATOM 586 O O . THR A 1 78 ? 3.295 -50.406 -10 1 58.72 78 THR A O 1
ATOM 589 N N . ALA A 1 79 ? 2.529 -50.406 -11.984 1 57.72 79 ALA A N 1
ATOM 590 C CA . ALA A 1 79 ? 1.662 -51.562 -11.828 1 57.72 79 ALA A CA 1
ATOM 591 C C . ALA A 1 79 ? 2.479 -52.812 -11.562 1 57.72 79 ALA A C 1
ATOM 593 O O . ALA A 1 79 ? 3.357 -53.188 -12.344 1 57.72 79 ALA A O 1
ATOM 594 N N . THR A 1 80 ? 2.613 -53.344 -10.359 1 61.38 80 THR A N 1
ATOM 595 C CA . THR A 1 80 ? 3.164 -54.656 -10.133 1 61.38 80 THR A CA 1
ATOM 596 C C . THR A 1 80 ? 2.504 -55.688 -11.055 1 61.38 80 THR A C 1
ATOM 598 O O . THR A 1 80 ? 1.278 -55.719 -11.18 1 61.38 80 THR A O 1
ATOM 601 N N . PRO A 1 81 ? 3.146 -56.344 -11.891 1 59.75 81 PRO A N 1
ATOM 602 C CA . PRO A 1 81 ? 2.516 -57.375 -12.711 1 59.75 81 PRO A CA 1
ATOM 603 C C . PRO A 1 81 ? 1.649 -58.344 -11.898 1 59.75 81 PRO A C 1
ATOM 605 O O . PRO A 1 81 ? 2.062 -58.781 -10.82 1 59.75 81 PRO A O 1
ATOM 608 N N . VAL A 1 82 ? 0.363 -58.469 -12.008 1 60.84 82 VAL A N 1
ATOM 609 C CA . VAL A 1 82 ? -0.473 -59.5 -11.445 1 60.84 82 VAL A CA 1
ATOM 610 C C . VAL A 1 82 ? 0.092 -60.875 -11.828 1 60.84 82 VAL A C 1
ATOM 612 O O . VAL A 1 82 ? 0.42 -61.125 -12.992 1 60.84 82 VAL A O 1
ATOM 615 N N . PRO A 1 83 ? 0.465 -61.75 -10.914 1 58.78 83 PRO A N 1
ATOM 616 C CA . PRO A 1 83 ? 0.898 -63.062 -11.344 1 58.78 83 PRO A CA 1
ATOM 617 C C . PRO A 1 83 ? -0.119 -63.75 -12.25 1 58.78 83 PRO A C 1
ATOM 619 O O . PRO A 1 83 ? -1.328 -63.625 -12.039 1 58.78 83 PRO A O 1
ATOM 622 N N . GLU A 1 84 ? 0.107 -64.125 -13.484 1 53.47 84 GLU A N 1
ATOM 623 C CA . GLU A 1 84 ? -0.741 -64.938 -14.352 1 53.47 84 GLU A CA 1
ATOM 624 C C . GLU A 1 84 ? -1.188 -66.188 -13.648 1 53.47 84 GLU A C 1
ATOM 626 O O . GLU A 1 84 ? -0.362 -66.938 -13.102 1 53.47 84 GLU A O 1
ATOM 631 N N . ASN A 1 85 ? -2.414 -66.375 -13.156 1 53.53 85 ASN A N 1
ATOM 632 C CA . ASN A 1 85 ? -2.957 -67.625 -12.711 1 53.53 85 ASN A CA 1
ATOM 633 C C . ASN A 1 85 ? -2.66 -68.75 -13.703 1 53.53 85 ASN A C 1
ATOM 635 O O . ASN A 1 85 ? -3.055 -68.688 -14.867 1 53.53 85 ASN A O 1
ATOM 639 N N . LYS A 1 86 ? -1.63 -69.625 -13.609 1 57.69 86 LYS A N 1
ATOM 640 C CA . LYS A 1 86 ? -1.434 -70.812 -14.438 1 57.69 86 LYS A CA 1
ATOM 641 C C . LYS A 1 86 ? -2.727 -71.625 -14.57 1 57.69 86 LYS A C 1
ATOM 643 O O . LYS A 1 86 ? -3.404 -71.875 -13.57 1 57.69 86 LYS A O 1
ATOM 648 N N . PRO A 1 87 ? -3.344 -71.75 -15.727 1 57.25 87 PRO A N 1
ATOM 649 C CA . PRO A 1 87 ? -4.547 -72.562 -15.867 1 57.25 87 PRO A CA 1
ATOM 650 C C . PRO A 1 87 ? -4.391 -74 -15.227 1 57.25 87 PRO A C 1
ATOM 652 O O . PRO A 1 87 ? -3.295 -74.562 -15.227 1 57.25 87 PRO A O 1
ATOM 655 N N . ALA A 1 88 ? -5.215 -74.5 -14.359 1 57.5 88 ALA A N 1
ATOM 656 C CA . ALA A 1 88 ? -5.258 -75.812 -13.781 1 57.5 88 ALA A CA 1
ATOM 657 C C . ALA A 1 88 ? -5.262 -76.875 -14.867 1 57.5 88 ALA A C 1
ATOM 659 O O . ALA A 1 88 ? -5.777 -76.688 -15.961 1 57.5 88 ALA A O 1
ATOM 660 N N . PRO A 1 89 ? -4.465 -77.875 -14.867 1 53.69 89 PRO A N 1
ATOM 661 C CA . PRO A 1 89 ? -4.473 -78.938 -15.875 1 53.69 89 PRO A CA 1
ATOM 662 C C . PRO A 1 89 ? -5.855 -79.562 -16.062 1 53.69 89 PRO A C 1
ATOM 664 O O . PRO A 1 89 ? -6.609 -79.688 -15.102 1 53.69 89 PRO A O 1
ATOM 667 N N . ILE A 1 90 ? -6.473 -79.5 -17.219 1 53.34 90 ILE A N 1
ATOM 668 C CA . ILE A 1 90 ? -7.746 -80.125 -17.562 1 53.34 90 ILE A CA 1
ATOM 669 C C . ILE A 1 90 ? -7.707 -81.625 -17.234 1 53.34 90 ILE A C 1
ATOM 671 O O . ILE A 1 90 ? -6.762 -82.312 -17.609 1 53.34 90 ILE A O 1
ATOM 675 N N . PRO A 1 91 ? -8.422 -82.188 -16.297 1 52.41 91 PRO A N 1
ATOM 676 C CA . PRO A 1 91 ? -8.406 -83.625 -15.984 1 52.41 91 PRO A CA 1
ATOM 677 C C . PRO A 1 91 ? -8.68 -84.5 -17.219 1 52.41 91 PRO A C 1
ATOM 679 O O . PRO A 1 91 ? -9.477 -84.125 -18.078 1 52.41 91 PRO A O 1
ATOM 682 N N . GLU A 1 92 ? -7.824 -85.312 -17.719 1 49.19 92 GLU A N 1
ATOM 683 C CA . GLU A 1 92 ? -7.953 -86.312 -18.812 1 49.19 92 GLU A CA 1
ATOM 684 C C . GLU A 1 92 ? -9.227 -87.125 -18.672 1 49.19 92 GLU A C 1
ATOM 686 O O . GLU A 1 92 ? -9.477 -87.688 -17.625 1 49.19 92 GLU A O 1
ATOM 691 N N . THR A 1 93 ? -10.266 -86.75 -19.359 1 49.72 93 THR A N 1
ATOM 692 C CA . THR A 1 93 ? -11.523 -87.5 -19.406 1 49.72 93 THR A CA 1
ATOM 693 C C . THR A 1 93 ? -11.281 -89 -19.703 1 49.72 93 THR A C 1
ATOM 695 O O . THR A 1 93 ? -10.562 -89.312 -20.656 1 49.72 93 THR A O 1
ATOM 698 N N . LYS A 1 94 ? -11.398 -89.938 -18.781 1 50.69 94 LYS A N 1
ATOM 699 C CA . LYS A 1 94 ? -11.289 -91.375 -18.922 1 50.69 94 LYS A CA 1
ATOM 700 C C . LYS A 1 94 ? -12.125 -91.875 -20.094 1 50.69 94 LYS A C 1
ATOM 702 O O . LYS A 1 94 ? -13.266 -91.438 -20.281 1 50.69 94 LYS A O 1
ATOM 707 N N . PRO A 1 95 ? -11.523 -92.562 -21.062 1 49.84 95 PRO A N 1
ATOM 708 C CA . PRO A 1 95 ? -12.211 -93.062 -22.25 1 49.84 95 PRO A CA 1
ATOM 709 C C . PRO A 1 95 ? -13.469 -93.875 -21.906 1 49.84 95 PRO A C 1
ATOM 711 O O . PRO A 1 95 ? -13.555 -94.438 -20.828 1 49.84 95 PRO A O 1
ATOM 714 N N . ALA A 1 96 ? -14.625 -93.5 -22.453 1 47.09 96 ALA A N 1
ATOM 715 C CA . ALA A 1 96 ? -15.945 -94.125 -22.312 1 47.09 96 ALA A CA 1
ATOM 716 C C . ALA A 1 96 ? -15.898 -95.625 -22.531 1 47.09 96 ALA A C 1
ATOM 718 O O . ALA A 1 96 ? -15.211 -96.125 -23.453 1 47.09 96 ALA A O 1
ATOM 719 N N . GLN A 1 97 ? -16.047 -96.375 -21.516 1 46.16 97 GLN A N 1
ATOM 720 C CA . GLN A 1 97 ? -16.109 -97.875 -21.578 1 46.16 97 GLN A CA 1
ATOM 721 C C . GLN A 1 97 ? -17.125 -98.312 -22.625 1 46.16 97 GLN A C 1
ATOM 723 O O . GLN A 1 97 ? -18.234 -97.812 -22.688 1 46.16 97 GLN A O 1
ATOM 728 N N . LYS A 1 98 ? -16.672 -98.875 -23.75 1 47.34 98 LYS A N 1
ATOM 729 C CA . LYS A 1 98 ? -17.453 -99.5 -24.828 1 47.34 98 LYS A CA 1
ATOM 730 C C . LYS A 1 98 ? -18.516 -100.438 -24.266 1 47.34 98 LYS A C 1
ATOM 732 O O . LYS A 1 98 ? -18.219 -101.25 -23.406 1 47.34 98 LYS A O 1
ATOM 737 N N . LYS A 1 99 ? -19.781 -100 -24.234 1 44.16 99 LYS A N 1
ATOM 738 C CA . LYS A 1 99 ? -20.938 -100.812 -23.859 1 44.16 99 LYS A CA 1
ATOM 739 C C . LYS A 1 99 ? -20.953 -102.125 -24.594 1 44.16 99 LYS A C 1
ATOM 741 O O . LYS A 1 99 ? -20.75 -102.188 -25.812 1 44.16 99 LYS A O 1
ATOM 746 N N . ALA A 1 100 ? -20.641 -103.25 -23.938 1 48.16 100 ALA A N 1
ATOM 747 C CA . ALA A 1 100 ? -20.703 -104.625 -24.375 1 48.16 100 ALA A CA 1
ATOM 748 C C . ALA A 1 100 ? -22.062 -104.938 -25.016 1 48.16 100 ALA A C 1
ATOM 750 O O . ALA A 1 100 ? -23.109 -104.562 -24.484 1 48.16 100 ALA A O 1
ATOM 751 N N . GLY A 1 101 ? -22.125 -104.812 -26.375 1 43.84 101 GLY A N 1
ATOM 752 C CA . GLY A 1 101 ? -23.266 -105.188 -27.188 1 43.84 101 GLY A CA 1
ATOM 753 C C . GLY A 1 101 ? -23.828 -106.562 -26.812 1 43.84 101 GLY A C 1
ATOM 754 O O . GLY A 1 101 ? -23.078 -107.562 -26.641 1 43.84 101 GLY A O 1
ATOM 755 N N . PHE A 1 102 ? -24.922 -106.625 -26.047 1 49.75 102 PHE A N 1
ATOM 756 C CA . PHE A 1 102 ? -25.719 -107.812 -25.703 1 49.75 102 PHE A CA 1
ATOM 757 C C . PHE A 1 102 ? -26.109 -108.562 -26.953 1 49.75 102 PHE A C 1
ATOM 759 O O . PHE A 1 102 ? -26.656 -108 -27.891 1 49.75 102 PHE A O 1
ATOM 766 N N . SER A 1 103 ? -25.234 -109.438 -27.422 1 47.75 103 SER A N 1
ATOM 767 C CA . SER A 1 103 ? -25.547 -110.438 -28.453 1 47.75 103 SER A CA 1
ATOM 768 C C . SER A 1 103 ? -26.875 -111.125 -28.156 1 47.75 103 SER A C 1
ATOM 770 O O . SER A 1 103 ? -27.031 -111.75 -27.109 1 47.75 103 SER A O 1
ATOM 772 N N . LEU A 1 104 ? -28.047 -110.562 -28.531 1 44.88 104 LEU A N 1
ATOM 773 C CA . LEU A 1 104 ? -29.344 -111.25 -28.516 1 44.88 104 LEU A CA 1
ATOM 774 C C . LEU A 1 104 ? -29.281 -112.562 -29.25 1 44.88 104 LEU A C 1
ATOM 776 O O . LEU A 1 104 ? -28.859 -112.625 -30.406 1 44.88 104 LEU A O 1
ATOM 780 N N . GLU A 1 105 ? -29.203 -113.688 -28.625 1 43.78 105 GLU A N 1
ATOM 781 C CA . GLU A 1 105 ? -29.438 -115.062 -29.031 1 43.78 105 GLU A CA 1
ATOM 782 C C . GLU A 1 105 ? -30.812 -115.25 -29.656 1 43.78 105 GLU A C 1
ATOM 784 O O . GLU A 1 105 ? -31.828 -115.062 -28.984 1 43.78 105 GLU A O 1
ATOM 789 N N . PHE A 1 106 ? -31.172 -114.562 -30.859 1 39.59 106 PHE A N 1
ATOM 790 C CA . PHE A 1 106 ? -32.156 -115.375 -31.562 1 39.59 106 PHE A CA 1
ATOM 791 C C . PHE A 1 106 ? -31.469 -116.625 -32.188 1 39.59 106 PHE A C 1
ATOM 793 O O . PHE A 1 106 ? -30.328 -116.5 -32.625 1 39.59 106 PHE A O 1
ATOM 800 N N . MET B 1 1 ? 11.438 24.547 -3.584 1 37.34 1 MET B N 1
ATOM 801 C CA . MET B 1 1 ? 10.672 23.312 -3.617 1 37.34 1 MET B CA 1
ATOM 802 C C . MET B 1 1 ? 9.664 23.25 -2.477 1 37.34 1 MET B C 1
ATOM 804 O O . MET B 1 1 ? 10.016 23.484 -1.318 1 37.34 1 MET B O 1
ATOM 808 N N . SER B 1 2 ? 8.5 23.812 -2.598 1 42.12 2 SER B N 1
ATOM 809 C CA . SER B 1 2 ? 7.539 23.906 -1.507 1 42.12 2 SER B CA 1
ATOM 810 C C . SER B 1 2 ? 7.559 22.656 -0.64 1 42.12 2 SER B C 1
ATOM 812 O O . SER B 1 2 ? 7.426 21.547 -1.148 1 42.12 2 SER B O 1
ATOM 814 N N . GLU B 1 3 ? 8.336 22.609 0.426 1 53.41 3 GLU B N 1
ATOM 815 C CA . GLU B 1 3 ? 8.477 21.547 1.41 1 53.41 3 GLU B CA 1
ATOM 816 C C . GLU B 1 3 ? 7.137 20.875 1.701 1 53.41 3 GLU B C 1
ATOM 818 O O . GLU B 1 3 ? 6.188 21.547 2.119 1 53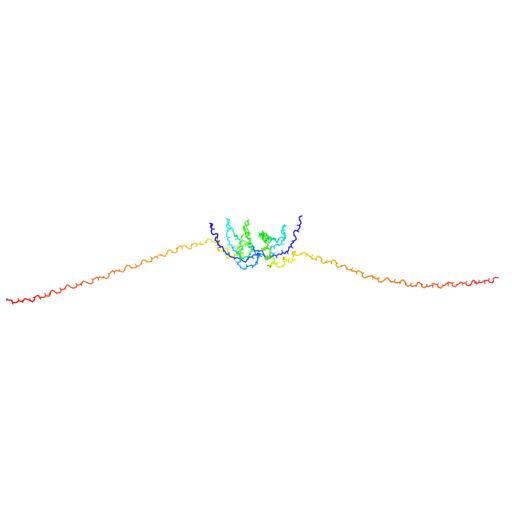.41 3 GLU B O 1
ATOM 823 N N . LYS B 1 4 ? 6.656 19.938 0.808 1 65.62 4 LYS B N 1
ATOM 824 C CA . LYS B 1 4 ? 5.379 19.266 1.035 1 65.62 4 LYS B CA 1
ATOM 825 C C . LYS B 1 4 ? 5.211 18.891 2.502 1 65.62 4 LYS B C 1
ATOM 827 O O . LYS B 1 4 ? 6.113 18.297 3.104 1 65.62 4 LYS B O 1
ATOM 832 N N . SER B 1 5 ? 4.379 19.547 3.246 1 86.19 5 SER B N 1
ATOM 833 C CA . SER B 1 5 ? 4.094 19.266 4.648 1 86.19 5 SER B CA 1
ATOM 834 C C . SER B 1 5 ? 3.812 17.781 4.867 1 86.19 5 SER B C 1
ATOM 836 O O . SER B 1 5 ? 3.035 17.172 4.121 1 86.19 5 SER B O 1
ATOM 838 N N . ILE B 1 6 ? 4.621 17.25 5.793 1 94.25 6 ILE B N 1
ATOM 839 C CA . ILE B 1 6 ? 4.434 15.852 6.184 1 94.25 6 ILE B CA 1
ATOM 840 C C . ILE B 1 6 ? 3.137 15.711 6.973 1 94.25 6 ILE B C 1
ATOM 842 O O . ILE B 1 6 ? 2.92 16.422 7.957 1 94.25 6 ILE B O 1
ATOM 846 N N . LEU B 1 7 ? 2.303 14.828 6.484 1 96.69 7 LEU B N 1
ATOM 847 C CA . LEU B 1 7 ? 1.016 14.578 7.121 1 96.69 7 LEU B CA 1
ATOM 848 C C . LEU B 1 7 ? 1.14 13.492 8.188 1 96.69 7 LEU B C 1
ATOM 850 O O . LEU B 1 7 ? 0.287 13.383 9.07 1 96.69 7 LEU B O 1
ATOM 854 N N . GLY B 1 8 ? 2.168 12.656 8.125 1 97.5 8 GLY B N 1
ATOM 855 C CA . GLY B 1 8 ? 2.389 11.555 9.047 1 97.5 8 GLY B CA 1
ATOM 856 C C . GLY B 1 8 ? 3.098 10.375 8.406 1 97.5 8 GLY B C 1
ATOM 857 O O . GLY B 1 8 ? 3.678 10.508 7.328 1 97.5 8 GLY B O 1
ATOM 858 N N . HIS B 1 9 ? 3.117 9.289 9.211 1 98.25 9 HIS B N 1
ATOM 859 C CA . HIS B 1 9 ? 3.75 8.062 8.758 1 98.25 9 HIS B CA 1
ATOM 860 C C . HIS B 1 9 ? 2.824 6.863 8.945 1 98.25 9 HIS B C 1
ATOM 862 O O . HIS B 1 9 ? 1.986 6.859 9.852 1 98.25 9 HIS B O 1
ATOM 868 N N . ILE B 1 10 ? 2.986 5.926 8.086 1 98.31 10 ILE B N 1
ATOM 869 C CA . ILE B 1 10 ? 2.324 4.637 8.25 1 98.31 10 ILE B CA 1
ATOM 870 C C . ILE B 1 10 ? 3.338 3.51 8.062 1 98.31 10 ILE B C 1
ATOM 872 O O . ILE B 1 10 ? 4.457 3.742 7.602 1 98.31 10 ILE B O 1
ATOM 876 N N . ASN B 1 11 ? 2.932 2.342 8.477 1 98.31 11 ASN B N 1
ATOM 877 C CA . ASN B 1 11 ? 3.742 1.181 8.125 1 98.31 11 ASN B CA 1
ATOM 878 C C . ASN B 1 11 ? 3.816 0.985 6.613 1 98.31 11 ASN B C 1
ATOM 880 O O . ASN B 1 11 ? 2.812 1.128 5.914 1 98.31 11 ASN B O 1
ATOM 884 N N . CYS B 1 12 ? 4.992 0.689 6.113 1 98.69 12 CYS B N 1
ATOM 885 C CA . CYS B 1 12 ? 5.148 0.524 4.676 1 98.69 12 CYS B CA 1
ATOM 886 C C . CYS B 1 12 ? 4.5 -0.772 4.199 1 98.69 12 CYS B C 1
ATOM 888 O O . CYS B 1 12 ? 4.891 -1.859 4.629 1 98.69 12 CYS B O 1
ATOM 890 N N . PRO B 1 13 ? 3.57 -0.673 3.271 1 98.19 13 PRO B N 1
ATOM 891 C CA . PRO B 1 13 ? 2.898 -1.897 2.83 1 98.19 13 PRO B CA 1
ATOM 892 C C . PRO B 1 13 ? 3.771 -2.752 1.915 1 98.19 13 PRO B C 1
ATOM 894 O O . PRO B 1 13 ? 3.406 -3.885 1.589 1 98.19 13 PRO B O 1
ATOM 897 N N . TYR B 1 14 ? 4.926 -2.252 1.511 1 98.12 14 TYR B N 1
ATOM 898 C CA . TYR B 1 14 ? 5.832 -2.99 0.641 1 98.12 14 TYR B CA 1
ATOM 899 C C . TYR B 1 14 ? 6.824 -3.812 1.458 1 98.12 14 TYR B C 1
ATOM 901 O O . TYR B 1 14 ? 6.93 -5.027 1.277 1 98.12 14 TYR B O 1
ATOM 909 N N . CYS B 1 15 ? 7.477 -3.154 2.422 1 98 15 CYS B N 1
ATOM 910 C CA . CYS B 1 15 ? 8.594 -3.812 3.088 1 98 15 CYS B CA 1
ATOM 911 C C . CYS B 1 15 ? 8.273 -4.09 4.551 1 98 15 CYS B C 1
ATOM 913 O O . CYS B 1 15 ? 9.055 -4.742 5.25 1 98 15 CYS B O 1
ATOM 915 N N . GLY B 1 16 ? 7.168 -3.598 5.039 1 97.44 16 GLY B N 1
ATOM 916 C CA . GLY B 1 16 ? 6.723 -3.932 6.383 1 97.44 16 GLY B CA 1
ATOM 917 C C . GLY B 1 16 ? 7.359 -3.066 7.453 1 97.44 16 GLY B C 1
ATOM 918 O O . GLY B 1 16 ? 7.027 -3.188 8.633 1 97.44 16 GLY B O 1
ATOM 919 N N . THR B 1 17 ? 8.281 -2.109 7.078 1 97.75 17 THR B N 1
ATOM 920 C CA . THR B 1 17 ? 8.945 -1.272 8.07 1 97.75 17 THR B CA 1
ATOM 921 C C . THR B 1 17 ? 7.934 -0.391 8.797 1 97.75 17 THR B C 1
ATOM 923 O O . THR B 1 17 ? 7.152 0.322 8.164 1 97.75 17 THR B O 1
ATOM 926 N N . ALA B 1 18 ? 8 -0.43 10.125 1 97.62 18 ALA B N 1
ATOM 927 C CA . ALA B 1 18 ? 7.129 0.393 10.961 1 97.62 18 ALA B CA 1
ATOM 928 C C . ALA B 1 18 ? 7.402 1.878 10.742 1 97.62 18 ALA B C 1
ATOM 930 O O . ALA B 1 18 ? 8.555 2.314 10.773 1 97.62 18 ALA B O 1
ATOM 931 N N . ASN B 1 19 ? 6.32 2.607 10.445 1 97.69 19 ASN B N 1
ATOM 932 C CA . ASN B 1 19 ? 6.387 4.043 10.203 1 97.69 19 ASN B CA 1
ATOM 933 C C . ASN B 1 19 ? 7.402 4.387 9.117 1 97.69 19 ASN B C 1
ATOM 935 O O . ASN B 1 19 ? 7.98 5.477 9.125 1 97.69 19 ASN B O 1
ATOM 939 N N . GLY B 1 20 ? 7.59 3.494 8.203 1 97.94 20 GLY B N 1
ATOM 940 C CA . GLY B 1 20 ? 8.617 3.67 7.191 1 97.94 20 GLY B CA 1
ATOM 941 C C . GLY B 1 20 ? 8.148 4.496 6.008 1 97.94 20 GLY B C 1
ATOM 942 O O . GLY B 1 20 ? 8.969 5 5.23 1 97.94 20 GLY B O 1
ATOM 943 N N . MET B 1 21 ? 6.809 4.625 5.82 1 98.38 21 MET B N 1
ATOM 944 C CA . MET B 1 21 ? 6.262 5.379 4.695 1 98.38 21 MET B CA 1
ATOM 945 C C . MET B 1 21 ? 5.793 6.762 5.141 1 98.38 21 MET B C 1
ATOM 947 O O . MET B 1 21 ? 4.898 6.875 5.98 1 98.38 21 MET B O 1
ATOM 951 N N . ARG B 1 22 ? 6.422 7.762 4.555 1 98.31 22 ARG B N 1
ATOM 952 C CA . ARG B 1 22 ? 6.012 9.148 4.773 1 98.31 22 ARG B CA 1
ATOM 953 C C . ARG B 1 22 ? 4.809 9.5 3.906 1 98.31 22 ARG B C 1
ATOM 955 O O . ARG B 1 22 ? 4.777 9.18 2.717 1 98.31 22 ARG B O 1
ATOM 962 N N . ILE B 1 23 ? 3.803 10.086 4.574 1 98.44 23 ILE B N 1
ATOM 963 C CA . ILE B 1 23 ? 2.625 10.547 3.846 1 98.44 23 ILE B CA 1
ATOM 964 C C . ILE B 1 23 ? 2.678 12.062 3.68 1 98.44 23 ILE B C 1
ATOM 966 O O . ILE B 1 23 ? 2.885 12.797 4.652 1 98.44 23 ILE B O 1
ATOM 970 N N . THR B 1 24 ? 2.572 12.531 2.486 1 97.69 24 THR B N 1
ATOM 971 C CA . THR B 1 24 ? 2.443 13.938 2.137 1 97.69 24 THR B CA 1
ATOM 972 C C . THR B 1 24 ? 1.207 14.172 1.273 1 97.69 24 THR B C 1
ATOM 974 O O . THR B 1 24 ? 0.438 13.242 1.02 1 97.69 24 THR B O 1
ATOM 977 N N . SER B 1 25 ? 1.007 15.43 0.838 1 95.94 25 SER B N 1
ATOM 978 C CA . SER B 1 25 ? -0.033 15.742 -0.137 1 95.94 25 SER B CA 1
ATOM 979 C C . SER B 1 25 ? 0.535 15.797 -1.551 1 95.94 25 SER B C 1
ATOM 981 O O . SER B 1 25 ? 1.616 16.344 -1.771 1 95.94 25 SER B O 1
ATOM 983 N N . ASP B 1 26 ? -0.191 15.219 -2.463 1 94.19 26 ASP B N 1
ATOM 984 C CA . ASP B 1 26 ? 0.209 15.391 -3.855 1 94.19 26 ASP B CA 1
ATOM 985 C C . ASP B 1 26 ? -0.28 16.734 -4.402 1 94.19 26 ASP B C 1
ATOM 987 O O . ASP B 1 26 ? -0.77 17.578 -3.648 1 94.19 26 ASP B O 1
ATOM 991 N N . LYS B 1 27 ? -0.087 16.984 -5.621 1 92.44 27 LYS B N 1
ATOM 992 C CA . 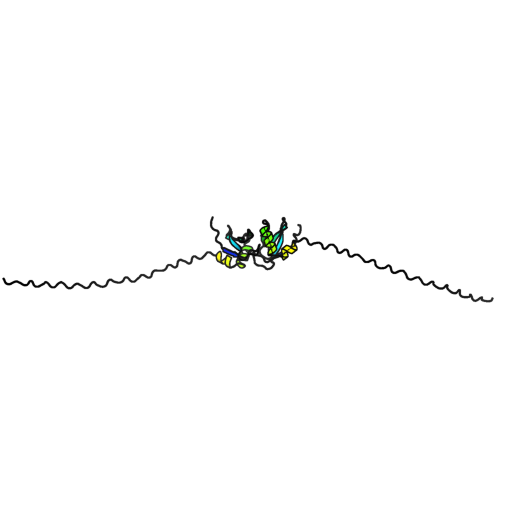LYS B 1 27 ? -0.403 18.266 -6.238 1 92.44 27 LYS B CA 1
ATOM 993 C C . LYS B 1 27 ? -1.897 18.562 -6.152 1 92.44 27 LYS B C 1
ATOM 995 O O . LYS B 1 27 ? -2.309 19.734 -6.219 1 92.44 27 LYS B O 1
ATOM 1000 N N . ASN B 1 28 ? -2.717 17.5 -6.062 1 92.81 28 ASN B N 1
ATOM 1001 C CA . ASN B 1 28 ? -4.168 17.656 -6.012 1 92.81 28 ASN B CA 1
ATOM 1002 C C . ASN B 1 28 ? -4.676 17.688 -4.574 1 92.81 28 ASN B C 1
ATOM 1004 O O . ASN B 1 28 ? -5.887 17.688 -4.34 1 92.81 28 ASN B O 1
ATOM 1008 N N . GLY B 1 29 ? -3.775 17.578 -3.557 1 92.81 29 GLY B N 1
ATOM 1009 C CA . GLY B 1 29 ? -4.16 17.609 -2.154 1 92.81 29 GLY B CA 1
ATOM 1010 C C . GLY B 1 29 ? -4.461 16.25 -1.577 1 92.81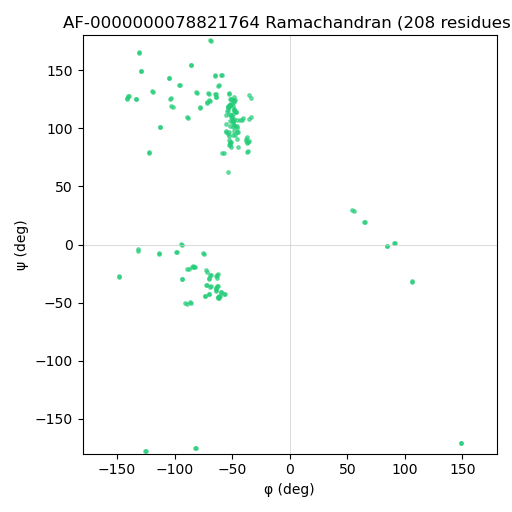 29 GLY B C 1
ATOM 1011 O O . GLY B 1 29 ? -4.828 16.125 -0.407 1 92.81 29 GLY B O 1
ATOM 1012 N N . ALA B 1 30 ? -4.301 15.266 -2.439 1 96.25 30 ALA B N 1
ATOM 1013 C CA . ALA B 1 30 ? -4.562 13.906 -1.973 1 96.25 30 ALA B CA 1
ATOM 1014 C C . ALA B 1 30 ? -3.328 13.305 -1.31 1 96.25 30 ALA B C 1
ATOM 1016 O O . ALA B 1 30 ? -2.199 13.688 -1.625 1 96.25 30 ALA B O 1
ATOM 1017 N N . PRO B 1 31 ? -3.537 12.375 -0.443 1 97.62 31 PRO B N 1
ATOM 1018 C CA . PRO B 1 31 ? -2.379 11.75 0.197 1 97.62 31 PRO B CA 1
ATOM 1019 C C . PRO B 1 31 ? -1.503 10.984 -0.792 1 97.62 31 PRO B C 1
ATOM 1021 O O . PRO B 1 31 ? -2.018 10.375 -1.734 1 97.62 31 PRO B O 1
ATOM 1024 N N . PHE B 1 32 ? -0.193 11.008 -0.527 1 98.12 32 PHE B N 1
ATOM 1025 C CA . PHE B 1 32 ? 0.831 10.297 -1.284 1 98.12 32 PHE B CA 1
ATOM 1026 C C . PHE B 1 32 ? 1.887 9.719 -0.352 1 98.12 32 PHE B C 1
ATOM 1028 O O . PHE B 1 32 ? 2.416 10.422 0.51 1 98.12 32 PHE B O 1
ATOM 1035 N N . GLY B 1 33 ? 2.09 8.438 -0.544 1 98.44 33 GLY B N 1
ATOM 1036 C CA . GLY B 1 33 ? 3.068 7.781 0.306 1 98.44 33 GLY B CA 1
ATOM 1037 C C . GLY B 1 33 ? 4.371 7.48 -0.407 1 98.44 33 GLY B C 1
ATOM 1038 O O . GLY B 1 33 ? 4.371 7.121 -1.586 1 98.44 33 GLY B O 1
ATOM 1039 N N . PHE B 1 34 ? 5.48 7.637 0.417 1 98.38 34 PHE B N 1
ATOM 1040 C CA . PHE B 1 34 ? 6.809 7.262 -0.051 1 98.38 34 PHE B CA 1
ATOM 1041 C C . PHE B 1 34 ? 7.613 6.609 1.066 1 98.38 34 PHE B C 1
ATOM 1043 O O . PHE B 1 34 ? 7.738 7.164 2.158 1 98.38 34 PHE B O 1
ATOM 1050 N N . CYS B 1 35 ? 8.07 5.457 0.746 1 98.31 35 CYS B N 1
ATOM 1051 C CA . CYS B 1 35 ? 8.883 4.785 1.753 1 98.31 35 CYS B CA 1
ATOM 1052 C C . CYS B 1 35 ? 10.289 5.367 1.795 1 98.31 35 CYS B C 1
ATOM 1054 O O . CYS B 1 35 ? 11.055 5.223 0.84 1 98.31 35 CYS B O 1
ATOM 1056 N N . GLU B 1 36 ? 10.641 5.906 2.844 1 95.38 36 GLU B N 1
ATOM 1057 C CA . GLU B 1 36 ? 11.961 6.5 3.041 1 95.38 36 GLU B CA 1
ATOM 1058 C C . GLU B 1 36 ? 12.891 5.539 3.775 1 95.38 36 GLU B C 1
ATOM 1060 O O . GLU B 1 36 ? 14.102 5.773 3.848 1 95.38 36 GLU B O 1
ATOM 1065 N N . ALA B 1 37 ? 12.32 4.469 4.18 1 93.62 37 ALA B N 1
ATOM 1066 C CA . ALA B 1 37 ? 13.07 3.582 5.07 1 93.62 37 ALA B CA 1
ATOM 1067 C C . ALA B 1 37 ? 13.938 2.609 4.277 1 93.62 37 ALA B C 1
ATOM 1069 O O . ALA B 1 37 ? 15.125 2.465 4.559 1 93.62 37 ALA B O 1
ATOM 1070 N N . SER B 1 38 ? 13.305 1.929 3.281 1 93.12 38 SER B N 1
ATOM 1071 C CA . SER B 1 38 ? 14.109 0.804 2.805 1 93.12 38 SER B CA 1
ATOM 1072 C C . SER B 1 38 ? 13.867 0.545 1.321 1 93.12 38 SER B C 1
ATOM 1074 O O . SER B 1 38 ? 14.766 0.083 0.615 1 93.12 38 SER B O 1
ATOM 1076 N N . CYS B 1 39 ? 12.641 0.911 0.802 1 97 39 CYS B N 1
ATOM 1077 C CA . CYS B 1 39 ? 12.336 0.228 -0.45 1 97 39 CYS B CA 1
ATOM 1078 C C . CYS B 1 39 ? 11.859 1.216 -1.507 1 97 39 CYS B C 1
ATOM 1080 O O . CYS B 1 39 ? 11.539 0.822 -2.629 1 97 39 CYS B O 1
ATOM 1082 N N . ASP B 1 40 ? 11.672 2.432 -1.226 1 96.31 40 ASP B N 1
ATOM 1083 C CA . ASP B 1 40 ? 11.289 3.508 -2.133 1 96.31 40 ASP B CA 1
ATOM 1084 C C . ASP B 1 40 ? 9.891 3.279 -2.693 1 96.31 40 ASP B C 1
ATOM 1086 O O . ASP B 1 40 ? 9.57 3.746 -3.789 1 96.31 40 ASP B O 1
ATOM 1090 N N . GLY B 1 41 ? 9.117 2.443 -2.035 1 97.56 41 GLY B N 1
ATOM 1091 C CA . GLY B 1 41 ? 7.75 2.234 -2.49 1 97.56 41 GLY B CA 1
ATOM 1092 C C . GLY B 1 41 ? 6.922 3.506 -2.512 1 97.56 41 GLY B C 1
ATOM 1093 O O . GLY B 1 41 ? 7.105 4.387 -1.666 1 97.56 41 GLY B O 1
ATOM 1094 N N . GLN B 1 42 ? 6.004 3.551 -3.52 1 97.94 42 GLN B N 1
ATOM 1095 C CA . GLN B 1 42 ? 5.102 4.691 -3.643 1 97.94 42 GLN B CA 1
ATOM 1096 C C . GLN B 1 42 ? 3.645 4.25 -3.527 1 97.94 42 GLN B C 1
ATOM 1098 O O . GLN B 1 42 ? 3.238 3.262 -4.141 1 97.94 42 GLN B O 1
ATOM 1103 N N . LEU B 1 43 ? 2.885 4.945 -2.709 1 98.25 43 LEU B N 1
ATOM 1104 C CA . LEU B 1 43 ? 1.455 4.723 -2.525 1 98.25 43 LEU B CA 1
ATOM 1105 C C . LEU B 1 43 ? 0.647 5.906 -3.043 1 98.25 43 LEU B C 1
ATOM 1107 O O . LEU B 1 43 ? 0.534 6.93 -2.365 1 98.25 43 LEU B O 1
ATOM 1111 N N . ARG B 1 44 ? 0.093 5.742 -4.219 1 97.62 44 ARG B N 1
ATOM 1112 C CA . ARG B 1 44 ? -0.746 6.777 -4.816 1 97.62 44 ARG B CA 1
ATOM 1113 C C . ARG B 1 44 ? -2.201 6.613 -4.395 1 97.62 44 ARG B C 1
ATOM 1115 O O . ARG B 1 44 ? -2.885 5.695 -4.848 1 97.62 44 ARG B O 1
ATOM 1122 N N . VAL B 1 45 ? -2.6 7.492 -3.6 1 98.19 45 VAL B N 1
ATOM 1123 C CA . VAL B 1 45 ? -3.916 7.355 -2.986 1 98.19 45 VAL B CA 1
ATOM 1124 C C . VAL B 1 45 ? -4.953 8.109 -3.82 1 98.19 45 VAL B C 1
ATOM 1126 O O . VAL B 1 45 ? -6.086 7.648 -3.975 1 98.19 45 VAL B O 1
ATOM 1129 N N . GLY B 1 46 ? -4.512 9.125 -4.449 1 96.69 46 GLY B N 1
ATOM 1130 C CA . GLY B 1 46 ? -5.406 9.992 -5.195 1 96.69 46 GLY B CA 1
ATOM 1131 C C . GLY B 1 46 ? -5.988 9.328 -6.43 1 96.69 46 GLY B C 1
ATOM 1132 O O . GLY B 1 46 ? -5.707 8.164 -6.707 1 96.69 46 GLY B O 1
ATOM 1133 N N . GLY B 1 47 ? -6.934 10.109 -7.121 1 94.44 47 GLY B N 1
ATOM 1134 C CA . GLY B 1 47 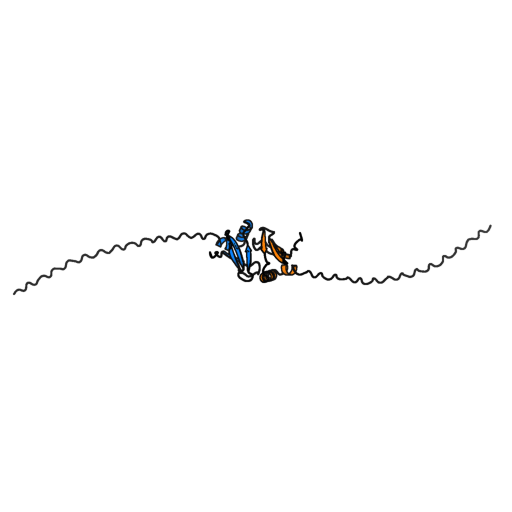? -7.535 9.648 -8.359 1 94.44 47 GLY B CA 1
ATOM 1135 C C . GLY B 1 47 ? -8.977 9.203 -8.195 1 94.44 47 GLY B C 1
ATOM 1136 O O . GLY B 1 47 ? -9.773 9.305 -9.133 1 94.44 47 GLY B O 1
ATOM 1137 N N . LYS B 1 48 ? -9.281 8.688 -7.059 1 95.75 48 LYS B N 1
ATOM 1138 C CA . LYS B 1 48 ? -10.656 8.305 -6.754 1 95.75 48 LYS B CA 1
ATOM 1139 C C . LYS B 1 48 ? -11.07 8.797 -5.375 1 95.75 48 LYS B C 1
ATOM 1141 O O . LYS B 1 48 ? -10.453 8.445 -4.367 1 95.75 48 LYS B O 1
ATOM 1146 N N . ALA B 1 49 ? -12.141 9.508 -5.352 1 95.62 49 ALA B N 1
ATOM 1147 C CA . ALA B 1 49 ? -12.586 10.117 -4.102 1 95.62 49 ALA B CA 1
ATOM 1148 C C . ALA B 1 49 ? -12.859 9.055 -3.039 1 95.62 49 ALA B C 1
ATOM 1150 O O . ALA B 1 49 ? -12.484 9.219 -1.877 1 95.62 49 ALA B O 1
ATOM 1151 N N . ARG B 1 50 ? -13.477 7.977 -3.5 1 96.38 50 ARG B N 1
ATOM 1152 C CA . ARG B 1 50 ? -13.812 6.918 -2.553 1 96.38 50 ARG B CA 1
ATOM 1153 C C . ARG B 1 50 ? -12.555 6.324 -1.928 1 96.38 50 ARG B C 1
ATOM 1155 O O . ARG B 1 50 ? -12.562 5.93 -0.76 1 96.38 50 ARG B O 1
ATOM 1162 N N . ARG B 1 51 ? -11.516 6.207 -2.627 1 97.88 51 ARG B N 1
ATOM 1163 C CA . ARG B 1 51 ? -10.25 5.684 -2.125 1 97.88 51 ARG B CA 1
ATOM 1164 C C . ARG B 1 51 ? -9.602 6.656 -1.144 1 97.88 51 ARG B C 1
ATOM 1166 O O . ARG B 1 51 ? -9.102 6.246 -0.094 1 97.88 51 ARG B O 1
ATOM 1173 N N . VAL B 1 52 ? -9.641 7.914 -1.487 1 98 52 VAL B N 1
ATOM 1174 C CA . VAL B 1 52 ? -9.102 8.93 -0.596 1 98 52 VAL B CA 1
ATOM 1175 C C . VAL B 1 52 ? -9.852 8.914 0.732 1 98 52 VAL B C 1
ATOM 1177 O O . VAL B 1 52 ? -9.234 8.883 1.801 1 98 52 VAL B O 1
ATOM 1180 N N . ASP B 1 53 ? -11.156 8.828 0.637 1 97.5 53 ASP B N 1
ATOM 1181 C CA . ASP B 1 53 ? -11.992 8.805 1.833 1 97.5 53 ASP B CA 1
ATOM 1182 C C . ASP B 1 53 ? -11.688 7.574 2.689 1 97.5 53 ASP B C 1
ATOM 1184 O O . ASP B 1 53 ? -11.523 7.688 3.906 1 97.5 53 ASP B O 1
ATOM 1188 N N . ALA B 1 54 ? -11.594 6.5 2.1 1 98.19 54 ALA B N 1
ATOM 1189 C CA . ALA B 1 54 ? -11.32 5.25 2.805 1 98.19 54 ALA B CA 1
ATOM 1190 C C . ALA B 1 54 ? -9.945 5.281 3.457 1 98.19 54 ALA B C 1
ATOM 1192 O O . ALA B 1 54 ? -9.773 4.805 4.582 1 98.19 54 ALA B O 1
ATOM 1193 N N . PHE B 1 55 ? -9 5.848 2.744 1 98.62 55 PHE B N 1
ATOM 1194 C CA . PHE B 1 55 ? -7.648 5.973 3.27 1 98.62 55 PHE B CA 1
ATOM 1195 C C . PHE B 1 55 ? -7.633 6.828 4.531 1 98.62 55 PHE B C 1
ATOM 1197 O O . PHE B 1 55 ? -7.031 6.453 5.539 1 98.62 55 PHE B O 1
ATOM 1204 N N . LEU B 1 56 ? -8.289 7.895 4.488 1 98.25 56 LEU B N 1
ATOM 1205 C CA . LEU B 1 56 ? -8.312 8.812 5.621 1 98.25 56 LEU B CA 1
ATOM 1206 C C . LEU B 1 56 ? -9.094 8.219 6.785 1 98.25 56 LEU B C 1
ATOM 1208 O O . LEU B 1 56 ? -8.789 8.5 7.949 1 98.25 56 LEU B O 1
ATOM 1212 N N . LYS B 1 57 ? -10.078 7.375 6.531 1 98.06 57 LYS B N 1
ATOM 1213 C CA . LYS B 1 57 ? -10.781 6.652 7.586 1 98.06 57 LYS B CA 1
ATOM 1214 C C . LYS B 1 57 ? -9.867 5.617 8.242 1 98.06 57 LYS B C 1
ATOM 1216 O O . LYS B 1 57 ? -9.922 5.418 9.461 1 98.06 57 LYS B O 1
ATOM 1221 N N . GLN B 1 58 ? -9.023 5.023 7.477 1 97.88 58 GLN B N 1
ATOM 1222 C CA . GLN B 1 58 ? -8.094 4.012 7.973 1 97.88 58 GLN B CA 1
ATOM 1223 C C . GLN B 1 58 ? -6.984 4.648 8.805 1 97.88 58 GLN B C 1
ATOM 1225 O O . GLN B 1 58 ? -6.473 4.031 9.742 1 97.88 58 GLN B O 1
ATOM 1230 N N . TYR B 1 59 ? -6.609 5.816 8.406 1 98.19 59 TYR B N 1
ATOM 1231 C CA . TYR B 1 59 ? -5.5 6.512 9.047 1 98.19 59 TYR B CA 1
ATOM 1232 C C . TYR B 1 59 ? -5.941 7.867 9.578 1 98.19 59 TYR B C 1
ATOM 1234 O O . TYR B 1 59 ? -5.566 8.906 9.031 1 98.19 59 TYR B O 1
ATOM 1242 N N . PRO B 1 60 ? -6.621 7.895 10.734 1 97.75 60 PRO B N 1
ATOM 1243 C CA . PRO B 1 60 ? -7.215 9.141 11.227 1 97.75 60 PRO B CA 1
ATOM 1244 C C . PRO B 1 60 ? -6.172 10.203 11.547 1 97.75 60 PRO B C 1
ATOM 1246 O O . PRO B 1 60 ? -6.457 11.406 11.445 1 97.75 60 PRO B O 1
ATOM 1249 N N . HIS B 1 61 ? -4.93 9.75 11.891 1 97.38 61 HIS B N 1
ATOM 1250 C CA . HIS B 1 61 ? -3.902 10.742 12.203 1 97.38 61 HIS B CA 1
ATOM 1251 C C . HIS B 1 61 ? -3.482 11.508 10.953 1 97.38 61 HIS B C 1
ATOM 1253 O O . HIS B 1 61 ? -3.074 12.672 11.047 1 97.38 61 HIS B O 1
ATOM 1259 N N . ILE B 1 62 ? -3.594 10.969 9.773 1 97.69 62 ILE B N 1
ATOM 1260 C CA . ILE B 1 62 ? -3.332 11.664 8.516 1 97.69 62 ILE B CA 1
ATOM 1261 C C . ILE B 1 62 ? -4.465 12.648 8.227 1 97.69 62 ILE B C 1
ATOM 1263 O O . ILE B 1 62 ? -4.219 13.789 7.824 1 97.69 62 ILE B O 1
ATOM 1267 N N . ALA B 1 63 ? -5.715 12.203 8.43 1 97.19 63 ALA B N 1
ATOM 1268 C CA . ALA B 1 63 ? -6.883 13.062 8.227 1 97.19 63 ALA B CA 1
ATOM 1269 C C . ALA B 1 63 ? -6.793 14.32 9.078 1 97.19 63 ALA B C 1
ATOM 1271 O O . ALA B 1 63 ? -7.086 15.422 8.594 1 97.19 63 ALA B O 1
ATOM 1272 N N . GLN B 1 64 ? -6.371 14.141 10.305 1 95.44 64 GLN B N 1
ATOM 1273 C CA . GLN B 1 64 ? -6.254 15.25 11.242 1 95.44 64 GLN B CA 1
ATOM 1274 C C . GLN B 1 64 ? -5.203 16.25 10.773 1 95.44 64 GLN B C 1
ATOM 1276 O O . GLN B 1 64 ? -5.414 17.469 10.859 1 95.44 64 GLN B O 1
ATOM 1281 N N . ALA B 1 65 ? -4.152 15.773 10.211 1 94.56 65 ALA B N 1
ATOM 1282 C CA . ALA B 1 65 ? -3.055 16.625 9.758 1 94.56 65 ALA B CA 1
ATOM 1283 C C . ALA B 1 65 ? -3.449 17.422 8.516 1 94.56 65 ALA B C 1
ATOM 1285 O O . ALA B 1 65 ? -2.855 18.453 8.219 1 94.56 65 ALA B O 1
ATOM 1286 N N . MET B 1 66 ? -4.371 16.953 7.809 1 93 66 MET B N 1
ATOM 1287 C CA . MET B 1 66 ? -4.797 17.594 6.57 1 93 66 MET B CA 1
ATOM 1288 C C . MET B 1 66 ? -5.758 18.734 6.859 1 93 66 MET B C 1
ATOM 1290 O O . MET B 1 66 ? -6.012 19.578 5.988 1 93 66 MET B O 1
ATOM 1294 N N . GLN B 1 67 ? -6.371 18.797 7.965 1 87.88 67 GLN B N 1
ATOM 1295 C CA . GLN B 1 67 ? -7.289 19.875 8.328 1 87.88 67 GLN B C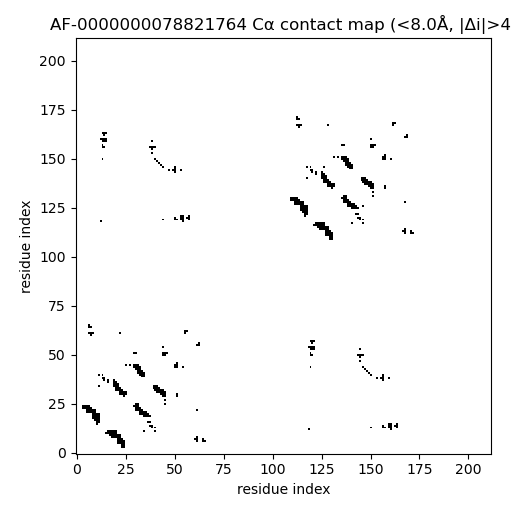A 1
ATOM 1296 C C . GLN B 1 67 ? -6.543 21.188 8.562 1 87.88 67 GLN B C 1
ATOM 1298 O O . GLN B 1 67 ? -5.434 21.172 9.102 1 87.88 67 GLN B O 1
ATOM 1303 N N . PRO B 1 68 ? -7.086 22.25 7.867 1 75.56 68 PRO B N 1
ATOM 1304 C CA . PRO B 1 68 ? -6.449 23.531 8.148 1 75.56 68 PRO B CA 1
ATOM 1305 C C . PRO B 1 68 ? -6.285 23.797 9.641 1 75.56 68 PRO B C 1
ATOM 1307 O O . PRO B 1 68 ? -7.18 23.469 10.43 1 75.56 68 PRO B O 1
ATOM 1310 N N . LYS B 1 69 ? -5.113 23.891 10.062 1 63.06 69 LYS B N 1
ATOM 1311 C CA . LYS B 1 69 ? -4.914 24.281 11.453 1 63.06 69 LYS B CA 1
ATOM 1312 C C . LYS B 1 69 ? -5.699 25.562 11.781 1 63.06 69 LYS B C 1
ATOM 1314 O O . LYS B 1 69 ? -5.57 26.562 11.086 1 63.06 69 LYS B O 1
ATOM 1319 N N . GLN B 1 70 ? -6.914 25.375 12.18 1 53.91 70 GLN B N 1
ATOM 1320 C CA . GLN B 1 70 ? -7.535 26.609 12.656 1 53.91 70 GLN B CA 1
ATOM 1321 C C . GLN B 1 70 ? -6.535 27.469 13.422 1 53.91 70 GLN B C 1
ATOM 1323 O O . GLN B 1 70 ? -5.941 27.016 14.398 1 53.91 70 GLN B O 1
ATOM 1328 N N . GLU B 1 71 ? -5.883 28.266 12.734 1 54.72 71 GLU B N 1
ATOM 1329 C CA . GLU B 1 71 ? -5.168 29.297 13.477 1 54.72 71 GLU B CA 1
ATOM 1330 C C . GLU B 1 71 ? -5.969 29.75 14.695 1 54.72 71 GLU B C 1
ATOM 1332 O O . GLU B 1 71 ? -7.133 30.141 14.562 1 54.72 71 GLU B O 1
ATOM 1337 N N . LYS B 1 72 ? -5.785 29.062 15.805 1 55.38 72 LYS B N 1
ATOM 1338 C CA . LYS B 1 72 ? -6.398 29.719 16.953 1 55.38 72 LYS B CA 1
ATOM 1339 C C . LYS B 1 72 ? -6.34 31.234 16.844 1 55.38 72 LYS B C 1
ATOM 1341 O O . LYS B 1 72 ? -5.289 31.797 16.516 1 55.38 72 LYS B O 1
ATOM 1346 N N . PRO B 1 73 ? -7.449 31.812 16.641 1 59.84 73 PRO B N 1
ATOM 1347 C CA . PRO B 1 73 ? -7.344 33.281 16.656 1 59.84 73 PRO B CA 1
ATOM 1348 C C . PRO B 1 73 ? -6.324 33.781 17.672 1 59.84 73 PRO B C 1
ATOM 1350 O O . PRO B 1 73 ? -6.148 33.156 18.734 1 59.84 73 PRO B O 1
ATOM 1353 N N . PRO B 1 74 ? -5.512 34.562 17.234 1 57.47 74 PRO B N 1
ATOM 1354 C CA . PRO B 1 74 ? -4.613 35.125 18.234 1 57.47 74 PRO B CA 1
ATOM 1355 C C . PRO B 1 74 ? -5.348 35.594 19.5 1 57.47 74 PRO B C 1
ATOM 1357 O O . PRO B 1 74 ? -6.383 36.25 19.422 1 57.47 74 PRO B O 1
ATOM 1360 N N . VAL B 1 75 ? -5.195 34.875 20.547 1 56.16 75 VAL B N 1
ATOM 1361 C CA . VAL B 1 75 ? -5.711 35.438 21.781 1 56.16 75 VAL B CA 1
ATOM 1362 C C . VAL B 1 75 ? -5.273 36.875 21.922 1 56.16 75 VAL B C 1
ATOM 1364 O O . VAL B 1 75 ? -4.074 37.188 22 1 56.16 75 VAL B O 1
ATOM 1367 N N . THR B 1 76 ? -6.039 37.812 21.516 1 57.09 76 THR B N 1
ATOM 1368 C CA . THR B 1 76 ? -5.762 39.188 21.906 1 57.09 76 THR B CA 1
ATOM 1369 C C . THR B 1 76 ? -5.613 39.312 23.422 1 57.09 76 THR B C 1
ATOM 1371 O O . THR B 1 76 ? -6.566 39.062 24.156 1 57.09 76 THR B O 1
ATOM 1374 N N . VAL B 1 77 ? -4.52 39.094 23.984 1 57.06 77 VAL B N 1
ATOM 1375 C CA . VAL B 1 77 ? -4.309 39.438 25.375 1 57.06 77 VAL B CA 1
ATOM 1376 C C . VAL B 1 77 ? -4.688 40.906 25.578 1 57.06 77 VAL B C 1
ATOM 1378 O O . VAL B 1 77 ? -4.027 41.812 25.062 1 57.06 77 VAL B O 1
ATOM 1381 N N . THR B 1 78 ? -5.969 41.219 25.906 1 57.69 78 THR B N 1
ATOM 1382 C CA . THR B 1 78 ? -6.297 42.562 26.359 1 57.69 78 THR B CA 1
ATOM 1383 C C . THR B 1 78 ? -5.438 42.938 27.562 1 57.69 78 THR B C 1
ATOM 1385 O O . THR B 1 78 ? -5.5 42.312 28.609 1 57.69 78 THR B O 1
ATOM 1388 N N . ALA B 1 79 ? -4.363 43.656 27.438 1 57.25 79 ALA B N 1
ATOM 1389 C CA . ALA B 1 79 ? -3.631 44.25 28.547 1 57.25 79 ALA B CA 1
ATOM 1390 C C . ALA B 1 79 ? -4.57 45 29.469 1 57.25 79 ALA B C 1
ATOM 1392 O O . ALA B 1 79 ? -5.27 45.938 29.047 1 57.25 79 ALA B O 1
ATOM 1393 N N . THR B 1 80 ? -4.988 44.5 30.609 1 61.25 80 THR B N 1
ATOM 1394 C CA . THR B 1 80 ? -5.645 45.312 31.625 1 61.25 80 THR B CA 1
ATOM 1395 C C . THR B 1 80 ? -4.832 46.562 31.922 1 61.25 80 THR B C 1
ATOM 1397 O O . THR B 1 80 ? -3.615 46.5 32.094 1 61.25 80 THR B O 1
ATOM 1400 N N . PRO B 1 81 ? -5.309 47.719 31.766 1 59.34 81 PRO B N 1
ATOM 1401 C CA . PRO B 1 81 ? -4.562 48.938 32.125 1 59.34 81 PRO B CA 1
ATOM 1402 C C . PRO B 1 81 ? -3.967 48.844 33.531 1 59.34 81 PRO B C 1
ATOM 1404 O O . PRO B 1 81 ? -4.645 48.438 34.469 1 59.34 81 PRO B O 1
ATOM 1407 N N . VAL B 1 82 ? -2.697 48.844 33.781 1 60.69 82 VAL B N 1
ATOM 1408 C CA . VAL B 1 82 ? -2.066 49.031 35.062 1 60.69 82 VAL B CA 1
ATOM 1409 C C . VAL B 1 82 ? -2.6 50.312 35.719 1 60.69 82 VAL B C 1
ATOM 1411 O O . VAL B 1 82 ? -2.672 51.344 35.094 1 60.69 82 VAL B O 1
ATOM 1414 N N . PRO B 1 83 ? -3.219 50.281 36.906 1 59.41 83 PRO B N 1
ATOM 1415 C CA . PRO B 1 83 ? -3.586 51.531 37.531 1 59.41 83 PRO B CA 1
ATOM 1416 C C . PRO B 1 83 ? -2.404 52.5 37.656 1 59.41 83 PRO B C 1
ATOM 1418 O O . PRO B 1 83 ? -1.278 52.062 37.906 1 59.41 83 PRO B O 1
ATOM 1421 N N . GLU B 1 84 ? -2.371 53.656 37.094 1 53.69 84 GLU B N 1
ATOM 1422 C CA . GLU B 1 84 ? -1.383 54.719 37.312 1 53.69 84 GLU B CA 1
ATOM 1423 C C . GLU B 1 84 ? -1.15 54.969 38.812 1 53.69 84 GLU B C 1
ATOM 1425 O O . GLU B 1 84 ? -2.102 55.188 39.562 1 53.69 84 GLU B O 1
ATOM 1430 N N . ASN B 1 85 ? -0.088 54.531 39.438 1 54.28 85 ASN B N 1
ATOM 1431 C CA . ASN B 1 85 ? 0.305 54.938 40.781 1 54.28 85 ASN B CA 1
ATOM 1432 C C . ASN B 1 85 ? 0.269 56.469 40.938 1 54.28 85 ASN B C 1
ATOM 1434 O O . ASN B 1 85 ? 0.963 57.188 40.188 1 54.28 85 ASN B O 1
ATOM 1438 N N . LYS B 1 86 ? -0.738 57.188 41.469 1 58.75 86 LYS B N 1
ATOM 1439 C CA . LYS B 1 86 ? -0.73 58.594 41.812 1 58.75 86 LYS B CA 1
ATOM 1440 C C . LYS B 1 86 ? 0.53 58.969 42.594 1 58.75 86 LYS B C 1
ATOM 1442 O O . LYS B 1 86 ? 0.907 58.281 43.531 1 58.75 86 LYS B O 1
ATOM 1447 N N . PRO B 1 87 ? 1.403 59.781 42.062 1 59.47 87 PRO B N 1
ATOM 1448 C CA . PRO B 1 87 ? 2.588 60.219 42.812 1 59.47 87 PRO B CA 1
ATOM 1449 C C . PRO B 1 87 ? 2.25 60.688 44.25 1 59.47 87 PRO B C 1
ATOM 1451 O O . PRO B 1 87 ? 1.202 61.312 44.438 1 59.47 87 PRO B O 1
ATOM 1454 N N . ALA B 1 88 ? 2.811 60.188 45.312 1 58.19 88 ALA B N 1
ATOM 1455 C CA . ALA B 1 88 ? 2.684 60.656 46.688 1 58.19 88 ALA B CA 1
ATOM 1456 C C . ALA B 1 88 ? 2.998 62.156 46.812 1 58.19 88 ALA B C 1
ATOM 1458 O O . ALA B 1 88 ? 3.82 62.656 46.062 1 58.19 88 ALA B O 1
ATOM 1459 N N . PRO B 1 89 ? 2.203 62.938 47.406 1 55.16 89 PRO B N 1
ATOM 1460 C CA . PRO B 1 89 ? 2.5 64.375 47.562 1 55.16 89 PRO B CA 1
ATOM 1461 C C . PRO B 1 89 ? 3.861 64.625 48.188 1 55.16 89 PRO B C 1
ATOM 1463 O O . PRO B 1 89 ? 4.281 63.875 49.062 1 55.16 89 PRO B O 1
ATOM 1466 N N . ILE B 1 90 ? 4.812 65.25 47.625 1 53.97 90 ILE B N 1
ATOM 1467 C CA . ILE B 1 90 ? 6.129 65.688 48.125 1 53.97 90 ILE B CA 1
ATOM 1468 C C . ILE B 1 90 ? 5.977 66.438 49.438 1 53.97 90 ILE B C 1
ATOM 1470 O O . ILE B 1 90 ? 5.184 67.375 49.531 1 53.97 90 ILE B O 1
ATOM 1474 N N . PRO B 1 91 ? 6.348 65.875 50.594 1 53.31 91 PRO B N 1
ATOM 1475 C CA . PRO B 1 91 ? 6.238 66.625 51.844 1 53.31 91 PRO B CA 1
ATOM 1476 C C . PRO B 1 91 ? 6.898 68 51.781 1 53.31 91 PRO B C 1
ATOM 1478 O O . PRO B 1 91 ? 7.93 68.188 51.125 1 53.31 91 PRO B O 1
ATOM 1481 N N . GLU B 1 92 ? 6.246 69.125 51.969 1 50.66 92 GLU B N 1
ATOM 1482 C CA . GLU B 1 92 ? 6.715 70.5 52 1 50.66 92 GLU B CA 1
ATOM 1483 C C . GLU B 1 92 ? 7.875 70.688 53 1 50.66 92 GLU B C 1
ATOM 1485 O O . GLU B 1 92 ? 7.758 70.312 54.156 1 50.66 92 GLU B O 1
ATOM 1490 N N . THR B 1 93 ? 9.102 70.625 52.562 1 50.03 93 THR B N 1
ATOM 1491 C CA . THR B 1 93 ? 10.312 70.812 53.344 1 50.03 93 THR B CA 1
ATOM 1492 C C . THR B 1 93 ? 10.227 72.125 54.156 1 50.03 93 THR B C 1
ATOM 1494 O O . THR B 1 93 ? 9.859 73.125 53.625 1 50.03 93 THR B O 1
ATOM 1497 N N . LYS B 1 94 ? 10.102 72.062 55.469 1 51.75 94 LYS B N 1
ATOM 1498 C CA . LYS B 1 94 ? 10.055 73.188 56.438 1 51.75 94 LYS B CA 1
ATOM 1499 C C . LYS B 1 94 ? 11.211 74.125 56.219 1 51.75 94 LYS B C 1
ATOM 1501 O O . LYS B 1 94 ? 12.344 73.688 56 1 51.75 94 LYS B O 1
ATOM 1506 N N . PRO B 1 95 ? 10.945 75.375 56.031 1 49.66 95 PRO B N 1
ATOM 1507 C CA . PRO B 1 95 ? 11.938 76.438 55.75 1 49.66 95 PRO B CA 1
ATOM 1508 C C . PRO B 1 95 ? 13.07 76.5 56.781 1 49.66 95 PRO B C 1
ATOM 1510 O O . PRO B 1 95 ? 12.859 76.188 57.938 1 49.66 95 PRO B O 1
ATOM 1513 N N . ALA B 1 96 ? 14.344 76.312 56.406 1 48.34 96 ALA B N 1
ATOM 1514 C CA . ALA B 1 96 ? 15.586 76.312 57.156 1 48.34 96 ALA B CA 1
ATOM 1515 C C . ALA B 1 96 ? 15.688 77.562 58.062 1 48.34 96 ALA B C 1
ATOM 1517 O O . ALA B 1 96 ? 15.344 78.688 57.656 1 48.34 96 ALA B O 1
ATOM 1518 N N . GLN B 1 97 ? 15.648 77.375 59.375 1 47.19 97 GLN B N 1
ATOM 1519 C CA . GLN B 1 97 ? 15.766 78.438 60.406 1 47.19 97 GLN B CA 1
ATOM 1520 C C . GLN B 1 97 ? 17.062 79.25 60.219 1 47.19 97 GLN B C 1
ATOM 1522 O O . GLN B 1 97 ? 18.141 78.625 60.062 1 47.19 97 GLN B O 1
ATOM 1527 N N . LYS B 1 98 ? 17.062 80.5 59.844 1 48.47 98 LYS B N 1
ATOM 1528 C CA . LYS B 1 98 ? 18.156 81.438 59.656 1 48.47 98 LYS B CA 1
ATOM 1529 C C . LYS B 1 98 ? 19 81.562 60.906 1 48.47 98 LYS B C 1
ATOM 1531 O O . LYS B 1 98 ? 18.484 81.75 62 1 48.47 98 LYS B O 1
ATOM 1536 N N . LYS B 1 99 ? 20.219 80.938 60.938 1 45.44 99 LYS B N 1
ATOM 1537 C CA . LYS B 1 99 ? 21.203 81 62.031 1 45.44 99 LYS B CA 1
ATOM 1538 C C . LYS B 1 99 ? 21.547 82.438 62.375 1 45.44 99 LYS B C 1
ATOM 1540 O O . LYS B 1 99 ? 21.75 83.312 61.469 1 45.44 99 LYS B O 1
ATOM 1545 N N . ALA B 1 100 ? 21.25 83 63.562 1 49.56 100 ALA B N 1
ATOM 1546 C CA . ALA B 1 100 ? 21.5 84.25 64.188 1 49.56 100 ALA B CA 1
ATOM 1547 C C . ALA B 1 100 ? 22.984 84.625 64.188 1 49.56 100 ALA B C 1
ATOM 1549 O O . ALA B 1 100 ? 23.828 83.75 64.5 1 49.56 100 ALA B O 1
ATOM 1550 N N . GLY B 1 101 ? 23.531 85.375 63.25 1 44.25 101 GLY B N 1
ATOM 1551 C CA . GLY B 1 101 ? 24.891 85.875 63.094 1 44.25 101 GLY B CA 1
ATOM 1552 C C . GLY B 1 101 ? 25.375 86.562 64.375 1 44.25 101 GLY B C 1
ATOM 1553 O O . GLY B 1 101 ? 24.656 87.375 65 1 44.25 101 GLY B O 1
ATOM 1554 N N . PHE B 1 102 ? 26.359 86 65.125 1 51.53 102 PHE B N 1
ATOM 1555 C CA . PHE B 1 102 ? 27.125 86.438 66.25 1 51.53 102 PHE B CA 1
ATOM 1556 C C . PHE B 1 102 ? 27.766 87.812 65.938 1 51.53 102 PHE B C 1
ATOM 1558 O O . PHE B 1 102 ? 28.438 87.938 64.938 1 51.53 102 PHE B O 1
ATOM 1565 N N . SER B 1 103 ? 27.234 88.938 66.312 1 49.91 103 SER B N 1
ATOM 1566 C CA . SER B 1 103 ? 27.688 90.312 66.25 1 49.91 103 SER B CA 1
ATOM 1567 C C . SER B 1 103 ? 29 90.5 67 1 49.91 103 SER B C 1
ATOM 1569 O O . SER B 1 103 ? 29.078 90.25 68.188 1 49.91 103 SER B O 1
ATOM 1571 N N . LEU B 1 104 ? 30.234 90.125 66.438 1 46.41 104 LEU B N 1
ATOM 1572 C CA . LEU B 1 104 ? 31.516 90.5 67 1 46.41 104 LEU B CA 1
ATOM 1573 C C . LEU B 1 104 ? 31.625 92 67.25 1 46.41 104 LEU B C 1
ATOM 1575 O O . LEU B 1 104 ? 31.406 92.75 66.312 1 46.41 104 LEU B O 1
ATOM 1579 N N . GLU B 1 105 ? 31.578 92.562 68.438 1 46.25 105 GLU B N 1
ATOM 1580 C CA . GLU B 1 105 ? 31.875 93.812 69.125 1 46.25 105 GLU B CA 1
ATOM 1581 C C . GLU B 1 105 ? 33.344 94.188 68.938 1 46.25 105 GLU B C 1
ATOM 1583 O O . GLU B 1 105 ? 34.25 93.5 69.312 1 46.25 105 GLU B O 1
ATOM 1588 N N . PHE B 1 106 ? 33.844 94.812 67.688 1 39.78 106 PHE B N 1
ATOM 1589 C CA . PHE B 1 106 ? 34.875 95.75 67.938 1 39.78 106 PHE B CA 1
ATOM 1590 C C . PHE B 1 106 ? 34.312 97.062 68.562 1 39.78 106 PHE B C 1
ATOM 1592 O O . PHE B 1 106 ? 33.188 97.438 68.312 1 39.78 106 PHE B O 1
#

=== Feature glossary ===
Reading guide. The protein is described through the following features:

Foldseek 3Di. A 3Di character summarizes, for each residue, the relative orientation of the Cα frame of its nearest spatial neighbor. Because it encodes fold topology rather than chemistry, 3Di alignments detect remote structural similarity that sequence alignment misses.

Contact-map, Ramachandran, and PAE plots. Plot images: a contact map (which residues are close in 3D, as an N×N binary image), a Ramachandran scatter (backbone torsion angles, revealing secondary-structure composition at a glance), and — for AlphaFold structures — a PAE heatmap (pairwise prediction confidence).

Radius of gyration, Cα contacts, bounding box. Radius of gyration (Rg) is the root-mean-square distance of Cα atoms from their centroid — a single number for overall size and compactness. A globular domain of N residues has Rg ≈ 2.2·N^0.38 Å; an extended or disordered chain has a much larger Rg. The Cα contact count is the number of residue pairs whose Cα atoms are within 8 Å and are more than four positions apart in sequence — a standard proxy for tertiary packing density. The bounding box is the smallest axis-aligned box enclosing all Cα atoms.

Secondary structure (8-state, DSSP). Eight-state secondary structure (DSSP): H is the canonical α-helix, G the tighter 3₁₀-helix, I the wider π-helix; E/B are β-structure, T and S are turns and bends, and '-' is everything else. DSSP derives these from the pattern of main-chain N–H···O=C hydrogen bonds, not from the sequence.

B-factor. B-factor (Debye–Waller factor) reflects atomic displacement in the crystal lattice. It is an experimental observable (units Å²), not a prediction; low values mean the atom is pinned down, high values mean it moves or is heterogeneous across the crystal.

pLDDT. pLDDT is the predicted lDDT-Cα score: AlphaFold's confidence that the local environment of each residue (all inter-atomic distances within 15 Å) is correctly placed. It is a per-residue number between 0 and 100, with higher meaning more reliable.

Nearest PDB structures. Nearest PDB neighbors are the top structural matches found by Foldseek when searching this structure against the entire Protein Data Bank. Each hit reports a TM-score (0 to 1; >0.5 almost always implies the same fold) and an E-value. These are *structural* homologs — they may share no detectable sequence similarity.

Solvent-accessible surface area. Accessible surface area quantifies burial. A residue with SASA near zero is packed into the hydrophobic core; one with SASA >100 Å² sits on the surface. Computed here via the Shrake–Rupley numerical algorithm with a 1.4 Å probe.

Rendered structure images. Structure images are PyMOL renders from six orthogonal camera directions. Cartoon representation draws helices as coils and strands as arrows; sticks shows the backbone as bonds; surface shows the solvent-excluded envelope. Rainbow coloring maps sequence position to hue (blue→red, N→C); chain coloring assigns a distinct color per polypeptide.

Backbone torsions (φ/ψ). φ (phi) and ψ (psi) are the two rotatable backbone dihedrals per residue: φ is the C(i-1)–N–Cα–C torsion, ψ is the N–Cα–C–N(i+1) torsion, both in degrees on (−180°, 180°]. α-helical residues cluster near (−60°, −45°); β-strand residues near (−120°, +130°). A Ramachandran plot is simply a scatter of (φ, ψ) for every residue.

Predicted aligned error. Predicted Aligned Error (PAE) is an AlphaFold confidence matrix: entry (i, j) is the expected error in the position of residue j, in ångströms, when the prediction is superimposed on the true structure at residue i. Low PAE within a block of residues means that block is internally rigid and well-predicted; high PAE between two blocks means their relative placement is uncertain even if each block individually is confident.

mmCIF coordinates. Structure coordinates are given as an mmCIF _atom_site loop: one row per atom with element, residue name, chain id, sequence number, and x/y/z position in Å. Only the four main-chain atoms per residue are included here; side chains are omitted to keep the record compact.

InterPro / GO / CATH / organism. Database cross-references. InterPro integrates a dozen domain/family signature databases into unified entries with residue-range hits. GO terms attach function/process/location labels with evidence codes. CATH codes position the fold in a four-level structural taxonomy. Organism is the NCBI-taxonomy species name.

Secondary structure (3-state, P-SEA). SS3 is a coarse helix/strand/coil call (letters a/b/c) made by the P-SEA algorithm from inter-Cα distances and dihedrals. It is less detailed than DSSP but needs only Cα positions.

Sequence. Sequence gives the chain of amino acids in standard one-letter code (A=alanine, C=cysteine, …, Y=tyrosine), read N→C. It is the only feature that is directly encoded by the gene; all structural features are derived from the folded form of this sequence.